Protein AF-A0AAJ2E535-F1 (afdb_monomer_lite)

pLDDT: mean 84.43, std 12.75, range [37.69, 96.5]

Foldseek 3Di:
DKDWDWDDDQQWIWIWIQDPVRDIDIAIAGAPDNQWDWDKDDFQLEQWIKIWTWGPDLKIWTWIFIWHQDPVVNATFTFKIKIWIAARPVVPRPGIQIAIWGFDDGDHRRRPDDTDTDDPVVLLVVLVVLLVVCVVCVVPPVSLVSVLSNQTPCVLNSCVVVDDPVRVVSSVSNVVSNVVVVVVVVVPPD

Structure (mmCIF, N/CA/C/O backbone):
data_AF-A0AAJ2E535-F1
#
_entry.id   AF-A0AAJ2E535-F1
#
loop_
_atom_site.group_PDB
_atom_site.id
_atom_site.type_symbol
_atom_site.label_atom_id
_atom_site.label_alt_id
_atom_site.label_comp_id
_atom_site.label_asym_id
_atom_site.label_entity_id
_atom_site.label_seq_id
_atom_site.pdbx_PDB_ins_code
_atom_site.Cartn_x
_atom_site.Cartn_y
_atom_site.Cartn_z
_atom_site.occupancy
_atom_site.B_iso_or_equiv
_atom_site.auth_seq_id
_atom_site.auth_comp_id
_atom_site.auth_asym_id
_atom_site.auth_atom_id
_atom_site.pdbx_PDB_model_num
ATOM 1 N N . MET A 1 1 ? 9.151 -21.330 0.339 1.00 59.75 1 MET A N 1
ATOM 2 C CA . MET A 1 1 ? 9.213 -19.949 0.875 1.00 59.75 1 MET A CA 1
ATOM 3 C C . MET A 1 1 ? 9.466 -19.005 -0.285 1.00 59.75 1 MET A C 1
ATOM 5 O O . MET A 1 1 ? 10.276 -19.356 -1.133 1.00 59.75 1 MET A O 1
ATOM 9 N N . SER A 1 2 ? 8.778 -17.862 -0.340 1.00 76.69 2 SER A N 1
ATOM 10 C CA . SER A 1 2 ? 9.028 -16.842 -1.362 1.00 76.69 2 SER A CA 1
ATOM 11 C C . SER A 1 2 ? 10.160 -15.902 -0.943 1.00 76.69 2 SER A C 1
ATOM 13 O O . SER A 1 2 ? 10.227 -15.460 0.211 1.00 76.69 2 SER A O 1
ATOM 15 N N . THR A 1 3 ? 11.043 -15.584 -1.886 1.00 84.44 3 THR A N 1
ATOM 16 C CA . THR A 1 3 ? 12.254 -14.787 -1.636 1.00 84.44 3 THR A CA 1
ATOM 17 C C . THR A 1 3 ? 12.211 -13.518 -2.470 1.00 84.44 3 THR A C 1
ATOM 19 O O . THR A 1 3 ? 11.952 -13.575 -3.668 1.00 84.44 3 THR A O 1
ATOM 22 N N . LEU A 1 4 ? 12.466 -12.380 -1.825 1.00 88.25 4 LEU A N 1
ATOM 23 C CA . LEU A 1 4 ? 12.572 -11.071 -2.459 1.00 88.25 4 LEU A CA 1
ATOM 24 C C . LEU A 1 4 ? 14.019 -10.599 -2.323 1.00 88.25 4 LEU A C 1
ATOM 26 O O . LEU A 1 4 ? 14.539 -10.551 -1.210 1.00 88.25 4 LEU A O 1
ATOM 30 N N . THR A 1 5 ? 14.651 -10.266 -3.440 1.00 91.25 5 THR A N 1
ATOM 31 C CA . THR A 1 5 ? 15.999 -9.692 -3.491 1.00 91.25 5 THR A CA 1
ATOM 32 C C . THR A 1 5 ? 15.970 -8.424 -4.324 1.00 91.25 5 THR A C 1
ATOM 34 O O . THR A 1 5 ? 15.242 -8.361 -5.317 1.00 91.25 5 THR A O 1
ATOM 37 N N . SER A 1 6 ? 16.778 -7.437 -3.955 1.00 90.25 6 SER A N 1
ATOM 38 C CA . SER A 1 6 ? 16.861 -6.182 -4.689 1.00 90.25 6 SER A CA 1
ATOM 39 C C . SER A 1 6 ? 18.270 -5.631 -4.743 1.00 90.25 6 SER A C 1
ATOM 41 O O . SER A 1 6 ? 19.035 -5.782 -3.792 1.00 90.25 6 SER A O 1
ATOM 43 N N . GLU A 1 7 ? 18.563 -4.938 -5.831 1.00 90.31 7 GLU A N 1
ATOM 44 C CA . GLU A 1 7 ? 19.838 -4.287 -6.086 1.00 90.31 7 GLU A CA 1
ATOM 45 C C . GLU A 1 7 ? 19.577 -2.895 -6.665 1.00 90.31 7 GLU A C 1
ATOM 47 O O . GLU A 1 7 ? 18.752 -2.736 -7.566 1.00 90.31 7 GLU A O 1
ATOM 52 N N . ASN A 1 8 ? 20.268 -1.889 -6.133 1.00 83.69 8 ASN A N 1
ATOM 53 C CA . ASN A 1 8 ? 20.261 -0.546 -6.701 1.00 83.69 8 ASN A CA 1
ATOM 54 C C . ASN A 1 8 ? 21.367 -0.451 -7.757 1.00 83.69 8 ASN A C 1
ATOM 56 O O . ASN A 1 8 ? 22.539 -0.628 -7.439 1.00 83.69 8 ASN A O 1
ATOM 60 N N . ASP A 1 9 ? 20.987 -0.145 -8.994 1.00 81.31 9 ASP A N 1
ATOM 61 C CA . ASP A 1 9 ? 21.876 0.046 -10.139 1.00 81.31 9 ASP A CA 1
ATOM 62 C C . ASP A 1 9 ? 21.718 1.477 -10.656 1.00 81.31 9 ASP A C 1
ATOM 64 O O . ASP A 1 9 ? 20.811 1.731 -11.442 1.00 81.31 9 ASP A O 1
ATOM 68 N N . HIS A 1 10 ? 22.566 2.390 -10.162 1.00 76.94 10 HIS A N 1
ATOM 69 C CA . HIS A 1 10 ? 22.638 3.837 -10.440 1.00 76.94 10 HIS A CA 1
ATOM 70 C C . HIS A 1 10 ? 21.298 4.591 -10.556 1.00 76.94 10 HIS A C 1
ATOM 72 O O . HIS A 1 10 ? 20.986 5.390 -9.671 1.00 76.94 10 HIS A O 1
ATOM 78 N N . ASP A 1 11 ? 20.511 4.338 -11.598 1.00 82.81 11 ASP A N 1
ATOM 79 C CA . ASP A 1 11 ? 19.233 4.987 -11.914 1.00 82.81 11 ASP A CA 1
ATOM 80 C C . ASP A 1 11 ? 18.009 4.075 -11.739 1.00 82.81 11 ASP A C 1
ATOM 82 O O . ASP A 1 11 ? 16.872 4.510 -11.941 1.00 82.81 11 ASP A O 1
ATOM 86 N N . LYS A 1 12 ? 18.218 2.809 -11.365 1.00 88.81 12 LYS A N 1
ATOM 87 C CA . LYS A 1 12 ? 17.168 1.793 -11.283 1.00 88.81 12 LYS A CA 1
ATOM 88 C C . LYS A 1 12 ? 17.269 0.959 -10.016 1.00 88.81 12 LYS A C 1
ATOM 90 O O . LYS A 1 12 ? 18.351 0.660 -9.520 1.00 88.81 12 LYS A O 1
ATOM 95 N N . LEU A 1 13 ? 16.118 0.501 -9.552 1.00 90.94 13 LEU A N 1
ATOM 96 C CA . LEU A 1 13 ? 15.983 -0.568 -8.580 1.00 90.94 13 LEU A CA 1
ATOM 97 C C . LEU A 1 13 ? 15.612 -1.855 -9.324 1.00 90.94 13 LEU A C 1
ATOM 99 O O . LEU A 1 13 ? 14.524 -1.974 -9.897 1.00 90.94 13 LEU A O 1
ATOM 103 N N . LYS A 1 14 ? 16.517 -2.832 -9.309 1.00 93.38 14 LYS A N 1
ATOM 104 C CA . LYS A 1 14 ? 16.263 -4.182 -9.816 1.00 93.38 14 LYS A CA 1
ATOM 105 C C . LYS A 1 14 ? 15.657 -5.013 -8.701 1.00 93.38 14 LYS A C 1
ATOM 107 O O . LYS A 1 14 ? 16.207 -5.076 -7.603 1.00 93.38 14 LYS A O 1
ATOM 112 N N . ILE A 1 15 ? 14.537 -5.668 -8.979 1.00 94.06 15 ILE A N 1
ATOM 113 C CA . ILE A 1 15 ? 13.828 -6.507 -8.013 1.00 94.06 15 ILE A CA 1
ATOM 114 C C . ILE A 1 15 ? 13.668 -7.896 -8.612 1.00 94.06 15 ILE A C 1
ATOM 116 O O . ILE A 1 15 ? 13.201 -8.048 -9.737 1.00 94.06 15 ILE A O 1
ATOM 120 N N . SER A 1 16 ? 14.020 -8.914 -7.838 1.00 93.12 16 SER A N 1
ATOM 121 C CA . SER A 1 16 ? 13.764 -10.311 -8.162 1.00 93.12 16 SER A CA 1
ATOM 122 C C . SER A 1 16 ? 12.888 -10.923 -7.079 1.00 93.12 16 SER A C 1
ATOM 124 O O . SER A 1 16 ? 13.212 -10.878 -5.889 1.00 93.12 16 SER A O 1
ATOM 126 N N . TYR A 1 17 ? 11.768 -11.500 -7.498 1.00 90.38 17 TYR A N 1
ATOM 127 C CA . TYR A 1 17 ? 10.825 -12.193 -6.638 1.00 90.38 17 TYR A CA 1
ATOM 128 C C . TYR A 1 17 ? 10.699 -13.647 -7.078 1.00 90.38 17 TYR A C 1
ATOM 130 O O . TYR A 1 17 ? 10.263 -13.935 -8.189 1.00 90.38 17 TYR A O 1
ATOM 138 N N . ARG A 1 18 ? 11.054 -14.571 -6.187 1.00 88.88 18 ARG A N 1
ATOM 139 C CA . ARG A 1 18 ? 10.815 -16.001 -6.373 1.00 88.88 18 ARG A CA 1
ATOM 140 C C . ARG A 1 18 ? 9.529 -16.386 -5.654 1.00 88.88 18 ARG A C 1
ATOM 142 O O . ARG A 1 18 ? 9.485 -16.350 -4.421 1.00 88.88 18 ARG A O 1
ATOM 149 N N . ALA A 1 19 ? 8.508 -16.750 -6.419 1.00 82.38 19 ALA A N 1
ATOM 150 C CA . ALA A 1 19 ? 7.239 -17.259 -5.924 1.00 82.38 19 ALA A CA 1
ATOM 151 C C . ALA A 1 19 ? 7.393 -18.675 -5.336 1.00 82.38 19 ALA A C 1
ATOM 153 O O . ALA A 1 19 ? 8.417 -19.345 -5.497 1.00 82.38 19 ALA A O 1
ATOM 154 N N . THR A 1 20 ? 6.378 -19.127 -4.597 1.00 81.19 20 THR A N 1
ATOM 155 C CA . THR A 1 20 ? 6.416 -20.412 -3.874 1.00 81.19 20 THR A CA 1
ATOM 156 C C . THR A 1 20 ? 6.435 -21.624 -4.809 1.00 81.19 20 THR A C 1
ATOM 158 O O . THR A 1 20 ? 6.995 -22.654 -4.445 1.00 81.19 20 THR A O 1
ATOM 161 N N . ASP A 1 21 ? 5.868 -21.489 -6.005 1.00 83.00 21 ASP A N 1
ATOM 162 C CA . ASP A 1 21 ? 5.893 -22.485 -7.084 1.00 83.00 21 ASP A CA 1
ATOM 163 C C . ASP A 1 21 ? 7.237 -22.532 -7.839 1.00 83.00 21 ASP A C 1
ATOM 165 O O . ASP A 1 21 ? 7.429 -23.360 -8.725 1.00 83.00 21 ASP A O 1
ATOM 169 N N . GLY A 1 22 ? 8.186 -21.665 -7.470 1.00 82.69 22 GLY A N 1
ATOM 170 C CA . GLY A 1 22 ? 9.503 -21.571 -8.084 1.00 82.69 22 GLY A CA 1
ATOM 171 C C . GLY A 1 22 ? 9.591 -20.575 -9.239 1.00 82.69 22 GLY A C 1
ATOM 172 O O . GLY A 1 22 ? 10.713 -20.329 -9.696 1.00 82.69 22 GLY A O 1
ATOM 173 N N . ALA A 1 23 ? 8.478 -19.966 -9.669 1.00 86.12 23 ALA A N 1
ATOM 174 C CA . ALA A 1 23 ? 8.488 -18.926 -10.692 1.00 86.12 23 ALA A CA 1
ATOM 175 C C . ALA A 1 23 ? 9.317 -17.720 -10.227 1.00 86.12 23 ALA A C 1
ATOM 177 O O . ALA A 1 23 ? 9.277 -17.324 -9.060 1.00 86.12 23 ALA A O 1
ATOM 178 N N . VAL A 1 24 ? 10.105 -17.148 -11.138 1.00 90.62 24 VAL A N 1
ATOM 179 C CA . VAL A 1 24 ? 10.952 -15.983 -10.859 1.00 90.62 24 VAL A CA 1
ATOM 180 C C . VAL A 1 24 ? 10.442 -14.805 -11.671 1.00 90.62 24 VAL A C 1
ATOM 182 O O . VAL A 1 24 ? 10.385 -14.867 -12.896 1.00 90.62 24 VAL A O 1
ATOM 185 N N . HIS A 1 25 ? 10.106 -13.726 -10.976 1.00 91.88 25 HIS A N 1
ATOM 186 C CA . HIS A 1 25 ? 9.682 -12.464 -11.557 1.00 91.88 25 HIS A CA 1
ATOM 187 C C . HIS A 1 25 ? 10.792 -11.436 -11.390 1.00 91.88 25 HIS A C 1
ATOM 189 O O . HIS A 1 25 ? 11.335 -11.278 -10.296 1.00 91.88 25 HIS A O 1
ATOM 195 N N . LEU A 1 26 ? 11.117 -10.747 -12.479 1.00 94.25 26 LEU A N 1
ATOM 196 C CA . LEU A 1 26 ? 12.153 -9.726 -12.523 1.00 94.25 26 LEU A CA 1
ATOM 197 C C . LEU A 1 26 ? 11.513 -8.388 -12.877 1.00 94.25 26 LEU A C 1
ATOM 199 O O . LEU A 1 26 ? 10.746 -8.304 -13.836 1.00 94.25 26 LEU A O 1
ATOM 203 N N . TYR A 1 27 ? 11.856 -7.353 -12.121 1.00 94.88 27 TYR A N 1
ATOM 204 C CA . TYR A 1 27 ? 11.351 -6.002 -12.311 1.00 94.88 27 TYR A CA 1
ATOM 205 C C . TYR A 1 27 ? 12.503 -5.007 -12.341 1.00 94.88 27 TYR A C 1
ATOM 207 O O . TYR A 1 27 ? 13.469 -5.143 -11.590 1.00 94.88 27 TYR A O 1
ATOM 215 N N . ASN A 1 28 ? 12.366 -3.989 -13.186 1.00 93.56 28 ASN A N 1
ATOM 216 C CA . ASN A 1 28 ? 13.278 -2.855 -13.250 1.00 93.56 28 ASN A CA 1
ATOM 217 C C . ASN A 1 28 ? 12.462 -1.597 -12.999 1.00 93.56 28 ASN A C 1
ATOM 219 O O . ASN A 1 28 ? 11.611 -1.253 -13.812 1.00 93.56 28 ASN A O 1
ATOM 223 N N . VAL A 1 29 ? 12.708 -0.942 -11.875 1.00 92.31 29 VAL A N 1
ATOM 224 C CA . VAL A 1 29 ? 11.966 0.243 -11.457 1.00 92.31 29 VAL A CA 1
ATOM 225 C C . VAL A 1 29 ? 12.887 1.436 -11.599 1.00 92.31 29 VAL A C 1
ATOM 227 O O . VAL A 1 29 ? 13.928 1.479 -10.948 1.00 92.31 29 VAL A O 1
ATOM 230 N N . ASP A 1 30 ? 12.533 2.378 -12.463 1.00 89.44 30 ASP A N 1
ATOM 231 C CA . ASP A 1 30 ? 13.270 3.636 -12.551 1.00 89.44 30 ASP A CA 1
ATOM 232 C C . ASP A 1 30 ? 13.096 4.424 -11.245 1.00 89.44 30 ASP A C 1
ATOM 234 O O . ASP A 1 30 ? 12.073 4.305 -10.561 1.00 89.44 30 ASP A O 1
ATOM 238 N N . LYS A 1 31 ? 14.106 5.211 -10.866 1.00 84.62 31 LYS A N 1
ATOM 239 C CA . LYS A 1 31 ? 13.976 6.113 -9.718 1.00 84.62 31 LYS A CA 1
ATOM 240 C C . LYS A 1 31 ? 12.787 7.059 -9.904 1.00 84.62 31 LYS A C 1
ATOM 242 O O . LYS A 1 31 ? 12.553 7.552 -11.005 1.00 84.62 31 LYS A O 1
ATOM 247 N N . PHE A 1 32 ? 12.089 7.358 -8.809 1.00 79.00 32 PHE A N 1
ATOM 248 C CA . PHE A 1 32 ? 10.986 8.324 -8.833 1.00 79.00 32 PHE A CA 1
ATOM 249 C C . PHE A 1 32 ? 11.459 9.734 -9.212 1.00 79.00 32 PHE A C 1
ATOM 251 O O . PHE A 1 32 ? 10.763 10.445 -9.932 1.00 79.00 32 PHE A O 1
ATOM 258 N N . ASP A 1 33 ? 12.674 10.102 -8.800 1.00 74.06 33 ASP A N 1
ATOM 259 C CA . ASP A 1 33 ? 13.368 11.318 -9.219 1.00 74.06 33 ASP A CA 1
ATOM 260 C C . ASP A 1 33 ? 14.902 11.136 -9.149 1.00 74.06 33 ASP A C 1
ATOM 262 O O . ASP A 1 33 ? 15.420 10.104 -8.715 1.00 74.06 33 ASP A O 1
ATOM 266 N N . SER A 1 34 ? 15.666 12.154 -9.555 1.00 72.69 34 SER A N 1
ATOM 267 C CA . SER A 1 34 ? 17.134 12.086 -9.575 1.00 72.69 34 SER A CA 1
ATOM 268 C C . SER A 1 34 ? 17.792 11.965 -8.192 1.00 72.69 34 SER A C 1
ATOM 270 O O . SER A 1 34 ? 18.946 11.539 -8.114 1.00 72.69 34 SER A O 1
ATOM 272 N N . CYS A 1 35 ? 17.111 12.358 -7.109 1.00 72.62 35 CYS A N 1
ATOM 273 C CA . CYS A 1 35 ? 17.666 12.359 -5.749 1.00 72.62 35 CYS A CA 1
ATOM 274 C C . CYS A 1 35 ? 17.184 11.188 -4.882 1.00 72.62 35 CYS A C 1
ATOM 276 O O . CYS A 1 35 ? 17.709 10.984 -3.784 1.00 72.62 35 CYS A O 1
ATOM 278 N N . SER A 1 36 ? 16.220 10.414 -5.371 1.00 73.94 36 SER A N 1
ATOM 279 C CA . SER A 1 36 ? 15.576 9.347 -4.628 1.00 73.94 36 SER A CA 1
ATOM 280 C C . SER A 1 36 ? 16.535 8.192 -4.381 1.00 73.94 36 SER A C 1
ATOM 282 O O . SER A 1 36 ? 17.059 7.560 -5.304 1.00 73.94 36 SER A O 1
ATOM 284 N N . SER A 1 37 ? 16.735 7.885 -3.103 1.00 79.25 37 SER A N 1
ATOM 285 C CA . SER A 1 37 ? 17.262 6.594 -2.672 1.00 79.25 37 SER A CA 1
ATOM 286 C C . SER A 1 37 ? 16.111 5.599 -2.638 1.00 79.25 37 SER A C 1
ATOM 288 O O . SER A 1 37 ? 15.161 5.795 -1.882 1.00 79.25 37 SER A O 1
ATOM 290 N N . MET A 1 38 ? 16.196 4.560 -3.470 1.00 86.25 38 MET A N 1
ATOM 291 C CA . MET A 1 38 ? 15.137 3.567 -3.632 1.00 86.25 38 MET A CA 1
ATOM 292 C C . MET A 1 38 ? 15.384 2.351 -2.739 1.00 86.25 38 MET A C 1
ATOM 294 O O . MET A 1 38 ? 16.510 1.855 -2.626 1.00 86.25 38 MET A O 1
ATOM 298 N N . ALA A 1 39 ? 14.320 1.829 -2.146 1.00 88.19 39 ALA A N 1
ATOM 299 C CA . ALA A 1 39 ? 14.332 0.596 -1.380 1.00 88.19 39 ALA A CA 1
ATOM 300 C C . ALA A 1 39 ? 13.054 -0.199 -1.642 1.00 88.19 39 ALA A C 1
ATOM 302 O O . ALA A 1 39 ? 11.992 0.365 -1.890 1.00 88.19 39 ALA A O 1
ATOM 303 N N . VAL A 1 40 ? 13.146 -1.524 -1.540 1.00 92.44 40 VAL A N 1
ATOM 304 C CA . VAL A 1 40 ? 11.970 -2.392 -1.496 1.00 92.44 40 VAL A CA 1
ATOM 305 C C . VAL A 1 40 ? 11.966 -3.183 -0.200 1.00 92.44 40 VAL A C 1
ATOM 307 O O . VAL A 1 40 ? 12.994 -3.699 0.239 1.00 92.44 40 VAL A O 1
ATOM 310 N N . TYR A 1 41 ? 10.797 -3.295 0.416 1.00 91.31 41 TYR A N 1
ATOM 311 C CA . TYR A 1 41 ? 10.605 -4.079 1.627 1.00 91.31 41 TYR A CA 1
ATOM 312 C C . TYR A 1 41 ? 9.222 -4.727 1.648 1.00 91.31 41 TYR A C 1
ATOM 314 O O . TYR A 1 41 ? 8.287 -4.301 0.971 1.00 91.31 41 TYR A O 1
ATOM 322 N N . LYS A 1 42 ? 9.086 -5.799 2.430 1.00 91.00 42 LYS A N 1
ATOM 323 C CA . LYS A 1 42 ? 7.777 -6.396 2.710 1.00 91.00 42 LYS A CA 1
ATOM 324 C C . LYS A 1 42 ? 7.044 -5.501 3.702 1.00 91.00 42 LYS A C 1
ATOM 326 O O . LYS A 1 42 ? 7.616 -5.164 4.736 1.00 91.00 42 LYS A O 1
ATOM 331 N N . VAL A 1 43 ? 5.793 -5.153 3.415 1.00 88.12 43 VAL A N 1
ATOM 332 C CA . VAL A 1 43 ? 4.957 -4.433 4.380 1.00 88.12 43 VAL A CA 1
ATOM 333 C C . VAL A 1 43 ? 4.626 -5.407 5.512 1.00 88.12 43 VAL A C 1
ATOM 335 O O . VAL A 1 43 ? 4.054 -6.466 5.239 1.00 88.12 43 VAL A O 1
ATOM 338 N N . PRO A 1 44 ? 5.003 -5.115 6.769 1.00 80.31 44 PRO A N 1
ATOM 339 C CA . PRO A 1 44 ? 4.739 -6.021 7.877 1.00 80.31 44 PRO A CA 1
ATOM 340 C C . PRO A 1 44 ? 3.258 -6.372 7.955 1.00 80.31 44 PRO A C 1
ATOM 342 O O . PRO A 1 44 ? 2.405 -5.495 7.851 1.00 80.31 44 PRO A O 1
ATOM 345 N N . SER A 1 45 ? 2.971 -7.664 8.120 1.00 73.88 45 SER A N 1
ATOM 346 C CA . SER A 1 45 ? 1.615 -8.203 8.274 1.00 73.88 45 SER A CA 1
ATOM 347 C C . SER A 1 45 ? 0.629 -7.927 7.133 1.00 73.88 45 SER A C 1
ATOM 349 O O . SER A 1 45 ? -0.517 -8.347 7.231 1.00 73.88 45 SER A O 1
ATOM 351 N N . ALA A 1 46 ? 1.057 -7.309 6.035 1.00 76.25 46 ALA A N 1
ATOM 352 C CA . ALA A 1 46 ? 0.289 -7.234 4.804 1.00 76.25 46 ALA A CA 1
ATOM 353 C C . ALA A 1 46 ? 0.921 -8.172 3.770 1.00 76.25 46 ALA A C 1
ATOM 355 O O . ALA A 1 46 ? 2.142 -8.323 3.703 1.00 76.25 46 ALA A O 1
ATOM 356 N N . TYR A 1 47 ? 0.105 -8.797 2.923 1.00 83.12 47 TYR A N 1
ATOM 357 C CA . TYR A 1 47 ? 0.595 -9.558 1.766 1.00 83.12 47 TYR A CA 1
ATOM 358 C C . TYR A 1 47 ? 1.015 -8.607 0.632 1.00 83.12 47 TYR A C 1
ATOM 360 O O . TYR A 1 47 ? 0.594 -8.740 -0.517 1.00 83.12 47 TYR A O 1
ATOM 368 N N . SER A 1 48 ? 1.835 -7.616 0.979 1.00 91.94 48 SER A N 1
ATOM 369 C CA . SER A 1 48 ? 2.211 -6.492 0.133 1.00 91.94 48 SER A CA 1
ATOM 370 C C . SER A 1 48 ? 3.717 -6.251 0.185 1.00 91.94 48 SER A C 1
ATOM 372 O O . SER A 1 48 ? 4.381 -6.514 1.193 1.00 91.94 48 SER A O 1
ATOM 374 N N . ILE A 1 49 ? 4.252 -5.693 -0.893 1.00 93.88 49 ILE A N 1
ATOM 375 C CA . ILE A 1 49 ? 5.588 -5.097 -0.915 1.00 93.88 49 ILE A CA 1
ATOM 376 C C . ILE A 1 49 ? 5.453 -3.590 -1.108 1.00 93.88 49 ILE A C 1
ATOM 378 O O . ILE A 1 49 ? 4.537 -3.124 -1.782 1.00 93.88 49 ILE A O 1
ATOM 382 N N . ALA A 1 50 ? 6.360 -2.837 -0.509 1.00 94.31 50 ALA A N 1
ATOM 383 C CA . ALA A 1 50 ? 6.479 -1.404 -0.692 1.00 94.31 50 ALA A CA 1
ATOM 384 C C . ALA A 1 50 ? 7.779 -1.113 -1.431 1.00 94.31 50 ALA A C 1
ATOM 386 O O . ALA A 1 50 ? 8.821 -1.673 -1.088 1.00 94.31 50 ALA A O 1
ATOM 387 N N . ILE A 1 51 ? 7.700 -0.248 -2.435 1.00 93.31 51 ILE A N 1
ATOM 388 C CA . ILE A 1 51 ? 8.851 0.359 -3.091 1.00 93.31 51 ILE A CA 1
ATOM 389 C C . ILE A 1 51 ? 8.844 1.818 -2.684 1.00 93.31 51 ILE A C 1
ATOM 391 O O . ILE A 1 51 ? 7.966 2.570 -3.101 1.00 93.31 51 ILE A O 1
ATOM 395 N N . ASP A 1 52 ? 9.790 2.180 -1.838 1.00 89.44 52 ASP A N 1
ATOM 396 C CA . ASP A 1 52 ? 9.945 3.526 -1.318 1.00 89.44 52 ASP A CA 1
ATOM 397 C C . ASP A 1 52 ? 11.090 4.224 -2.039 1.00 89.44 52 ASP A C 1
ATOM 399 O O . ASP A 1 52 ? 12.133 3.620 -2.300 1.00 89.44 52 ASP A O 1
ATOM 403 N N . GLY A 1 53 ? 10.885 5.491 -2.357 1.00 84.62 53 GLY A N 1
ATOM 404 C CA . GLY A 1 53 ? 11.911 6.392 -2.830 1.00 84.62 53 GLY A CA 1
ATOM 405 C C . GLY A 1 53 ? 11.826 7.666 -2.019 1.00 84.62 53 GLY A C 1
ATOM 406 O O . GLY A 1 53 ? 10.758 8.256 -1.852 1.00 84.62 53 GLY A O 1
ATOM 407 N N . SER A 1 54 ? 12.968 8.076 -1.478 1.00 74.62 54 SER A N 1
ATOM 408 C CA . SER A 1 54 ? 13.030 9.332 -0.749 1.00 74.62 54 SER A CA 1
ATOM 409 C C . SER A 1 54 ? 14.289 10.118 -1.054 1.00 74.62 54 SER A C 1
ATOM 411 O O . SER A 1 54 ? 15.381 9.555 -1.171 1.00 74.62 54 SER A O 1
ATOM 413 N N . CYS A 1 55 ? 14.125 11.435 -1.151 1.00 71.81 55 CYS A N 1
ATOM 414 C CA . CYS A 1 55 ? 15.234 12.366 -1.284 1.00 71.81 55 CYS A CA 1
ATOM 415 C C . CYS A 1 55 ? 15.747 12.844 0.070 1.00 71.81 55 CYS A C 1
ATOM 417 O O . CYS A 1 55 ? 14.991 13.083 1.016 1.00 71.81 55 CYS A O 1
ATOM 419 N N . SER A 1 56 ? 17.060 13.048 0.127 1.00 59.16 56 SER A N 1
ATOM 420 C CA . SER A 1 56 ? 17.744 13.715 1.230 1.00 59.16 56 SER A CA 1
ATOM 421 C C . SER A 1 56 ? 17.543 15.231 1.119 1.00 59.16 56 SER A C 1
ATOM 423 O O . SER A 1 56 ? 18.414 15.935 0.615 1.00 59.16 56 SER A O 1
ATOM 425 N N . SER A 1 57 ? 16.399 15.757 1.556 1.00 55.34 57 SER A N 1
ATOM 426 C CA . SER A 1 57 ? 16.193 17.206 1.695 1.00 55.34 57 SER A CA 1
ATOM 427 C C . SER A 1 57 ? 15.605 17.577 3.055 1.00 55.34 57 SER A C 1
ATOM 429 O O . SER A 1 57 ? 15.078 16.744 3.793 1.00 55.34 57 SER A O 1
ATOM 431 N N . GLN A 1 58 ? 15.761 18.854 3.400 1.00 52.94 58 GLN A N 1
ATOM 432 C CA . GLN A 1 58 ? 15.233 19.527 4.586 1.00 52.94 58 GLN A CA 1
ATOM 433 C C . GLN A 1 58 ? 13.693 19.628 4.517 1.00 52.94 58 GLN A C 1
ATOM 435 O O . GLN A 1 58 ? 13.144 20.703 4.317 1.00 52.94 58 GLN A O 1
ATOM 440 N N . GLY A 1 59 ? 13.018 18.480 4.628 1.00 59.94 59 GLY A N 1
ATOM 441 C CA . GLY A 1 59 ? 11.641 18.279 4.166 1.00 59.94 59 GLY A CA 1
ATOM 442 C C . GLY A 1 59 ? 11.674 17.751 2.734 1.00 59.94 59 GLY A C 1
ATOM 443 O O . GLY A 1 59 ? 12.036 18.473 1.806 1.00 59.94 59 GLY A O 1
ATOM 444 N N . GLY A 1 60 ? 11.443 16.451 2.561 1.00 61.75 60 GLY A N 1
ATOM 445 C CA . GLY A 1 60 ? 11.630 15.754 1.285 1.00 61.75 60 GLY A CA 1
ATOM 446 C C . GLY A 1 60 ? 10.389 15.021 0.840 1.00 61.75 60 GLY A C 1
ATOM 447 O O . GLY A 1 60 ? 9.582 14.630 1.677 1.00 61.75 60 GLY A O 1
ATOM 448 N N . GLN A 1 61 ? 10.246 14.837 -0.471 1.00 71.75 61 GLN A N 1
ATOM 449 C CA . GLN A 1 61 ? 9.109 14.111 -1.013 1.00 71.75 61 GLN A CA 1
ATOM 450 C C . GLN A 1 61 ? 9.174 12.647 -0.570 1.00 71.75 61 GLN A C 1
ATOM 452 O O . GLN A 1 61 ? 10.221 11.997 -0.645 1.00 71.75 61 GLN A O 1
ATOM 457 N N . ILE A 1 62 ? 8.056 12.166 -0.038 1.00 69.12 62 ILE A N 1
ATOM 458 C CA . ILE A 1 62 ? 7.819 10.750 0.214 1.00 69.12 62 ILE A CA 1
ATOM 459 C C . ILE A 1 62 ? 7.105 10.236 -1.020 1.00 69.12 62 ILE A C 1
ATOM 461 O O . ILE A 1 62 ? 6.077 10.796 -1.401 1.00 69.12 62 ILE A O 1
ATOM 465 N N . PHE A 1 63 ? 7.645 9.192 -1.634 1.00 83.75 63 PHE A N 1
ATOM 466 C CA . PHE A 1 63 ? 6.949 8.473 -2.681 1.00 83.75 63 PHE A CA 1
ATOM 467 C C . PHE A 1 63 ? 7.090 6.981 -2.411 1.00 83.75 63 PHE A C 1
ATOM 469 O O . PHE A 1 63 ? 8.168 6.404 -2.548 1.00 83.75 63 PHE A O 1
ATOM 476 N N . THR A 1 64 ? 6.000 6.344 -1.997 1.00 91.56 64 THR A N 1
ATOM 477 C CA . THR A 1 64 ? 5.982 4.910 -1.720 1.00 91.56 64 THR A CA 1
ATOM 478 C C . THR A 1 64 ? 4.870 4.229 -2.502 1.00 91.56 64 THR A C 1
ATOM 480 O O . THR A 1 64 ? 3.683 4.469 -2.280 1.00 91.56 64 THR A O 1
ATOM 483 N N . ASN A 1 65 ? 5.255 3.300 -3.370 1.00 94.50 65 ASN A N 1
ATOM 484 C CA . ASN A 1 65 ? 4.334 2.474 -4.136 1.00 94.50 65 ASN A CA 1
ATOM 485 C C . ASN A 1 65 ? 4.106 1.140 -3.431 1.00 94.50 65 ASN A C 1
ATOM 487 O O . ASN A 1 65 ? 5.040 0.365 -3.213 1.00 94.50 65 ASN A O 1
ATOM 491 N N . ILE A 1 66 ? 2.851 0.859 -3.089 1.00 95.94 66 ILE A N 1
ATOM 492 C CA . ILE A 1 66 ? 2.429 -0.365 -2.411 1.00 95.94 66 ILE A CA 1
ATOM 493 C C . ILE A 1 66 ? 1.834 -1.327 -3.429 1.00 95.94 66 ILE A C 1
ATOM 495 O O . ILE A 1 66 ? 0.788 -1.056 -4.027 1.00 95.94 66 ILE A O 1
ATOM 499 N N . TYR A 1 67 ? 2.462 -2.488 -3.561 1.00 96.19 67 TYR A N 1
ATOM 500 C CA . TYR A 1 67 ? 2.033 -3.553 -4.451 1.00 96.19 67 TYR A CA 1
ATOM 501 C C . TYR A 1 67 ? 1.460 -4.724 -3.665 1.00 96.19 67 TYR A C 1
ATOM 503 O O . TYR A 1 67 ? 2.002 -5.123 -2.635 1.00 96.19 67 TYR A O 1
ATOM 511 N N . GLU A 1 68 ? 0.403 -5.327 -4.192 1.00 94.81 68 GLU A N 1
ATOM 512 C CA . GLU A 1 68 ? -0.156 -6.590 -3.705 1.00 94.81 68 GLU A CA 1
ATOM 513 C C . GLU A 1 68 ? -0.081 -7.650 -4.791 1.00 94.81 68 GLU A C 1
ATOM 515 O O . GLU A 1 68 ? -0.206 -7.342 -5.976 1.00 94.81 68 GLU A O 1
ATOM 520 N N . TRP A 1 69 ? 0.117 -8.901 -4.387 1.00 91.94 69 TRP A N 1
ATOM 521 C CA . TRP A 1 69 ? 0.075 -10.014 -5.321 1.00 91.94 69 TRP A CA 1
ATOM 522 C C . TRP A 1 69 ? -1.370 -10.271 -5.750 1.00 91.94 69 TRP A C 1
ATOM 524 O O . TRP A 1 69 ? -2.228 -10.535 -4.907 1.00 91.94 69 TRP A O 1
ATOM 534 N N . ASP A 1 70 ? -1.638 -10.224 -7.051 1.00 91.50 70 ASP A N 1
ATOM 535 C CA . ASP A 1 70 ? -2.937 -10.577 -7.619 1.00 91.50 70 ASP A CA 1
ATOM 536 C C . ASP A 1 70 ? -2.818 -11.893 -8.387 1.00 91.50 70 ASP A C 1
ATOM 538 O O . ASP A 1 70 ? -2.149 -11.978 -9.420 1.00 91.50 70 ASP A O 1
ATOM 542 N N . SER A 1 71 ? -3.481 -12.936 -7.886 1.00 88.94 71 SER A N 1
ATOM 543 C CA . SER A 1 71 ? -3.477 -14.263 -8.505 1.00 88.94 71 SER A CA 1
ATOM 544 C C . SER A 1 71 ? -4.135 -14.286 -9.884 1.00 88.94 71 SER A C 1
ATOM 546 O O . SER A 1 71 ? -3.776 -15.130 -10.699 1.00 88.94 71 SER A O 1
ATOM 548 N N . SER A 1 72 ? -5.047 -13.353 -10.172 1.00 91.06 72 SER A N 1
ATOM 549 C CA . SER A 1 72 ? -5.716 -13.247 -11.476 1.00 91.06 72 SER A CA 1
ATOM 550 C C . SER A 1 72 ? -4.747 -12.798 -12.567 1.00 91.06 72 SER A C 1
ATOM 552 O O . SER A 1 72 ? -4.890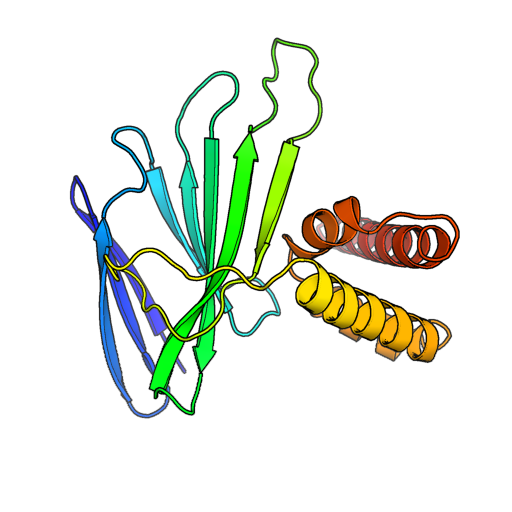 -13.186 -13.723 1.00 91.06 72 SER A O 1
ATOM 554 N N . PHE A 1 73 ? -3.753 -11.987 -12.193 1.00 88.81 73 PHE A N 1
ATOM 555 C CA . PHE A 1 73 ? -2.693 -11.515 -13.087 1.00 88.81 73 PHE A CA 1
ATOM 556 C C . PHE A 1 73 ? -1.396 -12.320 -12.948 1.00 88.81 73 PHE A C 1
ATOM 558 O O . PHE A 1 73 ? -0.518 -12.200 -13.800 1.00 88.81 73 PHE A O 1
ATOM 565 N N . GLY A 1 74 ? -1.251 -13.107 -11.876 1.00 89.00 74 GLY A N 1
ATOM 566 C CA . GLY A 1 74 ? -0.009 -13.806 -11.545 1.00 89.00 74 GLY A CA 1
ATOM 567 C C . GLY A 1 74 ? 1.161 -12.841 -11.337 1.00 89.00 74 GLY A C 1
ATOM 568 O O . GLY A 1 74 ? 2.276 -13.128 -11.775 1.00 89.00 74 GLY A O 1
ATOM 569 N N . ASN A 1 75 ? 0.901 -11.661 -10.762 1.00 92.12 75 ASN A N 1
ATOM 570 C CA . ASN A 1 75 ? 1.894 -10.594 -10.656 1.00 92.12 75 ASN A CA 1
ATOM 571 C C . ASN A 1 75 ? 1.645 -9.673 -9.448 1.00 92.12 75 ASN A C 1
ATOM 573 O O . ASN A 1 75 ? 0.555 -9.645 -8.876 1.00 92.12 75 ASN A O 1
ATOM 577 N N . TRP A 1 76 ? 2.659 -8.884 -9.089 1.00 94.31 76 TRP A N 1
ATOM 578 C CA . TRP A 1 76 ? 2.522 -7.746 -8.184 1.00 94.31 76 TRP A CA 1
ATOM 579 C C . TRP A 1 76 ? 1.810 -6.603 -8.906 1.00 94.31 76 TRP A C 1
ATOM 581 O O . TRP A 1 76 ? 2.236 -6.189 -9.980 1.00 94.31 76 TRP A O 1
ATOM 591 N N . CYS A 1 77 ? 0.748 -6.076 -8.307 1.00 96.00 77 CYS A N 1
ATOM 592 C CA . CYS A 1 77 ? -0.048 -4.985 -8.853 1.00 96.00 77 CYS A CA 1
ATOM 593 C C . CYS A 1 77 ? -0.014 -3.796 -7.898 1.00 96.00 77 CYS A C 1
ATOM 595 O O . CYS A 1 77 ? -0.275 -3.957 -6.705 1.00 96.00 77 CYS A O 1
ATOM 597 N N . LEU A 1 78 ? 0.274 -2.606 -8.421 1.00 96.50 78 LEU A N 1
ATOM 598 C CA . LEU A 1 78 ? 0.182 -1.358 -7.675 1.00 96.50 78 LEU A CA 1
ATOM 599 C C . LEU A 1 78 ? -1.245 -1.174 -7.161 1.00 96.50 78 LEU A C 1
ATOM 601 O O . LEU A 1 78 ? -2.204 -1.241 -7.932 1.00 96.50 78 LEU A O 1
ATOM 605 N N . ARG A 1 79 ? -1.381 -0.948 -5.857 1.00 96.00 79 ARG A N 1
ATOM 606 C CA . ARG A 1 79 ? -2.673 -0.732 -5.198 1.00 96.00 79 ARG A CA 1
ATOM 607 C C . ARG A 1 79 ? -2.771 0.611 -4.509 1.00 96.00 79 ARG A C 1
ATOM 609 O O . ARG A 1 79 ? -3.861 1.177 -4.470 1.00 96.00 79 ARG A O 1
ATOM 616 N N . ARG A 1 80 ? -1.664 1.091 -3.938 1.00 95.19 80 ARG A N 1
ATOM 617 C CA . ARG A 1 80 ? -1.599 2.416 -3.323 1.00 95.19 80 ARG A CA 1
ATOM 618 C C . ARG A 1 80 ? -0.343 3.146 -3.752 1.00 95.19 80 ARG A C 1
ATOM 620 O O . ARG A 1 80 ? 0.715 2.529 -3.847 1.00 95.19 80 ARG A O 1
ATOM 627 N N . GLU A 1 81 ? -0.482 4.447 -3.932 1.00 93.44 81 GLU A N 1
ATOM 628 C CA . GLU A 1 81 ? 0.633 5.386 -3.973 1.00 93.44 81 GLU A CA 1
ATOM 629 C C . GLU A 1 81 ? 0.520 6.285 -2.747 1.00 93.44 81 GLU A C 1
ATOM 631 O O . GLU A 1 81 ? -0.531 6.883 -2.503 1.00 93.44 81 GLU A O 1
ATOM 636 N N . VAL A 1 82 ? 1.585 6.325 -1.956 1.00 91.75 82 VAL A N 1
ATOM 637 C CA . VAL A 1 82 ? 1.734 7.236 -0.827 1.00 91.75 82 VAL A CA 1
ATOM 638 C C . VAL A 1 82 ? 2.635 8.363 -1.292 1.00 91.75 82 VAL A C 1
ATOM 640 O O . VAL A 1 82 ? 3.785 8.121 -1.652 1.00 91.75 82 VAL A O 1
ATOM 643 N N . THR A 1 83 ? 2.107 9.577 -1.307 1.00 88.94 83 THR A N 1
ATOM 644 C CA . THR A 1 83 ? 2.857 10.789 -1.632 1.00 88.94 83 THR A CA 1
ATOM 645 C C . THR A 1 83 ? 2.865 11.723 -0.438 1.00 88.94 83 THR A C 1
ATOM 647 O O . THR A 1 83 ? 2.008 11.622 0.435 1.00 88.94 83 THR A O 1
ATOM 650 N N . GLY A 1 84 ? 3.821 12.639 -0.353 1.00 84.56 84 GLY A N 1
ATOM 651 C CA . GLY A 1 84 ? 3.839 13.564 0.771 1.00 84.56 84 GLY A CA 1
ATOM 652 C C . GLY A 1 84 ? 5.161 14.260 0.984 1.00 84.56 84 GLY A C 1
ATOM 653 O O . GLY A 1 84 ? 6.042 14.222 0.129 1.00 84.56 84 GLY A O 1
ATOM 654 N N . GLU A 1 85 ? 5.296 14.866 2.156 1.00 78.31 85 GLU A N 1
ATOM 655 C CA . GLU A 1 85 ? 6.496 15.567 2.598 1.00 78.31 85 GLU A CA 1
ATOM 656 C C . GLU A 1 85 ? 6.936 15.050 3.974 1.00 78.31 85 GLU A C 1
ATOM 658 O O . GLU A 1 85 ? 6.140 14.968 4.915 1.00 78.31 85 GLU A O 1
ATOM 663 N N . LYS A 1 86 ? 8.222 14.701 4.100 1.00 72.75 86 LYS A N 1
ATOM 664 C CA . LYS A 1 86 ? 8.867 14.389 5.381 1.00 72.75 86 LYS A CA 1
ATOM 665 C C . LYS A 1 86 ? 8.884 15.638 6.265 1.00 72.75 86 LYS A C 1
ATOM 667 O O . LYS A 1 86 ? 9.099 16.729 5.736 1.00 72.75 86 LYS A O 1
ATOM 672 N N . PRO A 1 87 ? 8.762 15.492 7.597 1.00 66.00 87 PRO A N 1
ATOM 673 C CA . PRO A 1 87 ? 8.853 16.633 8.496 1.00 66.00 87 PRO A CA 1
ATOM 674 C C . PRO A 1 87 ? 10.218 17.303 8.354 1.00 66.00 87 PRO A C 1
ATOM 676 O O . PRO A 1 87 ? 11.261 16.637 8.397 1.00 66.00 87 PRO A O 1
ATOM 679 N N . TYR A 1 88 ? 10.226 18.627 8.220 1.00 67.75 88 TYR A N 1
ATOM 680 C CA . TYR A 1 88 ? 11.472 19.372 8.271 1.00 67.75 88 TYR A CA 1
ATOM 681 C C . TYR A 1 88 ? 11.828 19.717 9.721 1.00 67.75 88 TYR A C 1
ATOM 683 O O . TYR A 1 88 ? 11.316 20.683 10.286 1.00 67.75 88 TYR A O 1
ATOM 691 N N . LEU A 1 89 ? 12.762 18.955 10.303 1.00 64.88 89 LEU A N 1
ATOM 692 C CA . LEU A 1 89 ? 13.140 19.041 11.723 1.00 64.88 89 LEU A CA 1
ATOM 693 C C . LEU A 1 89 ? 13.530 20.454 12.207 1.00 64.88 89 LEU A C 1
ATOM 695 O O . LEU A 1 89 ? 13.318 20.764 13.375 1.00 64.88 89 LEU A O 1
ATOM 699 N N . ASN A 1 90 ? 14.052 21.330 11.337 1.00 66.88 90 ASN A N 1
ATOM 700 C CA . ASN A 1 90 ? 14.442 22.693 11.734 1.00 66.88 90 ASN A CA 1
ATOM 701 C C . ASN A 1 90 ? 13.315 23.732 11.590 1.00 66.88 90 ASN A C 1
ATOM 703 O O . ASN A 1 90 ? 13.490 24.871 12.012 1.00 66.88 90 ASN A O 1
ATOM 707 N N . SER A 1 91 ? 12.179 23.378 10.980 1.00 63.78 91 SER A N 1
ATOM 708 C CA . SER A 1 91 ? 11.023 24.282 10.833 1.00 63.78 91 SER A CA 1
ATOM 709 C C . SER A 1 91 ? 10.040 24.217 12.001 1.00 63.78 91 SER A C 1
ATOM 711 O O . SER A 1 91 ? 9.092 24.996 12.051 1.00 63.78 91 SER A O 1
ATOM 713 N N . GLY A 1 92 ? 10.246 23.284 12.935 1.00 61.00 92 GLY A N 1
ATOM 714 C CA . GLY A 1 92 ? 9.274 22.983 13.983 1.00 61.00 92 GLY A CA 1
ATOM 715 C C . GLY A 1 92 ? 8.096 22.124 13.508 1.00 61.00 92 GLY A C 1
ATOM 716 O O . GLY A 1 92 ? 7.214 21.835 14.313 1.00 61.00 92 GLY A O 1
ATOM 717 N N . GLU A 1 93 ? 8.070 21.678 12.245 1.00 62.28 93 GLU A N 1
ATOM 718 C CA . GLU A 1 93 ? 7.139 20.635 11.803 1.00 62.28 93 GLU A CA 1
ATOM 719 C C . GLU A 1 93 ? 7.525 19.283 12.420 1.00 62.28 93 GLU A C 1
ATOM 721 O O . GLU A 1 93 ? 8.633 18.780 12.231 1.00 62.28 93 GLU A O 1
ATOM 726 N N . VAL A 1 94 ? 6.595 18.700 13.182 1.00 60.31 94 VAL A N 1
ATOM 727 C CA . VAL A 1 94 ? 6.838 17.490 13.992 1.00 60.31 94 VAL A CA 1
ATOM 728 C C . VAL A 1 94 ? 6.347 16.209 13.295 1.00 60.31 94 VAL A C 1
ATOM 730 O O . VAL A 1 94 ? 6.702 15.113 13.718 1.00 60.31 94 VAL A O 1
ATOM 733 N N . ALA A 1 95 ? 5.558 16.323 12.220 1.00 66.56 95 ALA A N 1
ATOM 734 C CA . ALA A 1 95 ? 4.949 15.187 11.521 1.00 66.56 95 ALA A CA 1
ATOM 735 C C . ALA A 1 95 ? 5.019 15.340 9.993 1.00 66.56 95 ALA A C 1
ATOM 737 O O . ALA A 1 95 ? 4.966 16.463 9.486 1.00 66.56 95 ALA A O 1
ATOM 738 N N . SER A 1 96 ? 5.148 14.219 9.272 1.00 71.44 96 SER A N 1
ATOM 739 C CA . SER A 1 96 ? 5.008 14.188 7.813 1.00 71.44 96 SER A CA 1
ATOM 740 C C . SER A 1 96 ? 3.579 14.543 7.403 1.00 71.44 96 SER A C 1
ATOM 742 O O . SER A 1 96 ? 2.627 14.325 8.152 1.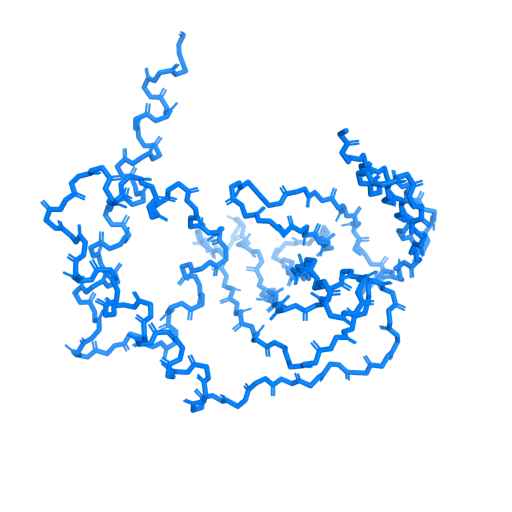00 71.44 96 SER A O 1
ATOM 744 N N . LYS A 1 97 ? 3.431 15.101 6.201 1.00 79.69 97 LYS A N 1
ATOM 745 C CA . LYS A 1 97 ? 2.132 15.253 5.533 1.00 79.69 97 LYS A CA 1
ATOM 746 C C . LYS A 1 97 ? 2.069 14.222 4.424 1.00 79.69 97 LYS A C 1
ATOM 748 O O . LYS A 1 97 ? 2.748 14.389 3.415 1.00 79.69 97 LYS A O 1
ATOM 753 N N . GLU A 1 98 ? 1.287 13.172 4.619 1.00 86.50 98 GLU A N 1
ATOM 754 C CA . GLU A 1 98 ? 1.165 12.058 3.682 1.00 86.50 98 GLU A CA 1
ATOM 755 C C . GLU A 1 98 ? -0.244 11.997 3.082 1.00 86.50 98 GLU A C 1
ATOM 757 O O . GLU A 1 98 ? -1.241 12.371 3.698 1.00 86.50 98 GLU A O 1
ATOM 762 N N . TYR A 1 99 ? -0.323 11.533 1.842 1.00 89.69 99 TYR A N 1
ATOM 763 C CA . TYR A 1 99 ? -1.545 11.359 1.076 1.00 89.69 99 TYR A CA 1
ATOM 764 C C . TYR A 1 99 ? -1.518 9.985 0.427 1.00 89.69 99 TYR A C 1
ATOM 766 O O . TYR A 1 99 ? -0.551 9.619 -0.238 1.00 89.69 99 TYR A O 1
ATOM 774 N N .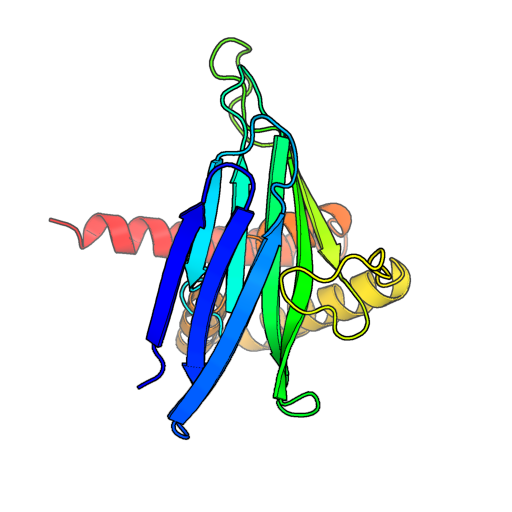 VAL A 1 100 ? -2.604 9.231 0.583 1.00 93.19 100 VAL A N 1
ATOM 775 C CA . VAL A 1 100 ? -2.715 7.881 0.023 1.00 93.19 100 VAL A CA 1
ATOM 776 C C . VAL A 1 100 ? -3.751 7.866 -1.090 1.00 93.19 100 VAL A C 1
ATOM 778 O O . VAL A 1 100 ? -4.935 8.130 -0.869 1.00 93.19 100 VAL A O 1
ATOM 781 N N . ALA A 1 101 ? -3.307 7.523 -2.295 1.00 93.81 101 ALA A N 1
ATOM 782 C CA . ALA A 1 101 ? -4.161 7.318 -3.453 1.00 93.81 101 ALA A CA 1
ATOM 783 C C . ALA A 1 101 ? -4.329 5.822 -3.736 1.00 93.81 101 ALA A C 1
ATOM 785 O O . ALA A 1 101 ? -3.361 5.065 -3.730 1.00 93.81 101 ALA A O 1
ATOM 786 N N . ARG A 1 102 ? -5.561 5.394 -4.029 1.00 95.06 102 ARG A N 1
ATOM 787 C CA . ARG A 1 102 ? -5.851 4.035 -4.509 1.00 95.06 102 ARG A CA 1
ATOM 788 C C . ARG A 1 102 ? -5.693 3.962 -6.020 1.00 95.06 102 ARG A C 1
ATOM 790 O O . ARG A 1 102 ? -6.131 4.870 -6.726 1.00 95.06 102 ARG A O 1
ATOM 797 N N . VAL A 1 103 ? -5.123 2.863 -6.500 1.00 95.19 103 VAL A N 1
ATOM 798 C CA . VAL A 1 103 ? -4.894 2.601 -7.926 1.00 95.19 103 VAL A CA 1
ATOM 799 C C . VAL A 1 103 ? -5.787 1.452 -8.399 1.00 95.19 103 VAL A C 1
ATOM 801 O O . VAL A 1 103 ? -5.905 0.419 -7.740 1.00 95.19 103 VAL A O 1
ATOM 804 N N . GLU A 1 104 ? -6.431 1.638 -9.550 1.00 93.56 104 GLU A N 1
ATOM 805 C CA . GLU A 1 104 ? -7.261 0.644 -10.230 1.00 93.56 104 GLU A CA 1
ATOM 806 C C . GLU A 1 104 ? -6.470 -0.117 -11.295 1.00 93.56 104 GLU A C 1
ATOM 808 O O . GLU A 1 104 ? -5.650 0.452 -12.007 1.00 93.56 104 GLU A O 1
ATOM 813 N N . GLY A 1 105 ? -6.789 -1.398 -11.483 1.00 92.00 105 GLY A N 1
ATOM 814 C CA . GLY A 1 105 ? -6.103 -2.261 -12.444 1.00 92.00 105 GLY A CA 1
ATOM 815 C C . GLY A 1 105 ? -4.838 -2.903 -11.872 1.00 92.00 105 GLY A C 1
ATOM 816 O O . GLY A 1 105 ? -4.679 -3.019 -10.656 1.00 92.00 105 GLY A O 1
ATOM 817 N N . CYS A 1 106 ? -3.966 -3.378 -12.763 1.00 94.88 106 CYS A N 1
ATOM 818 C CA . CYS A 1 106 ? -2.688 -3.978 -12.399 1.00 94.88 106 CYS A CA 1
ATOM 819 C C . CYS A 1 106 ? -1.548 -3.293 -13.157 1.00 94.88 106 CYS A C 1
ATOM 821 O O . CYS A 1 106 ? -1.407 -3.457 -14.374 1.00 94.88 106 CYS A O 1
ATOM 823 N N . PHE A 1 107 ? -0.754 -2.529 -12.411 1.00 96.12 107 PHE A N 1
ATOM 824 C CA . PHE A 1 107 ? 0.509 -1.947 -12.855 1.00 96.12 107 PHE A CA 1
ATOM 825 C C . PHE A 1 107 ? 1.625 -2.669 -12.115 1.00 96.12 107 PHE A C 1
ATOM 827 O O . PHE A 1 107 ? 1.665 -2.650 -10.883 1.00 96.12 107 PHE A O 1
ATOM 834 N N . ALA A 1 108 ? 2.476 -3.368 -12.859 1.00 95.19 108 ALA A N 1
ATOM 835 C CA . ALA A 1 108 ? 3.587 -4.096 -12.266 1.00 95.19 108 ALA A CA 1
ATOM 836 C C . ALA A 1 108 ? 4.689 -3.127 -11.806 1.00 95.19 108 ALA A C 1
ATOM 838 O O . ALA A 1 108 ? 4.760 -2.002 -12.304 1.00 95.19 108 ALA A O 1
ATOM 839 N N . PRO A 1 109 ? 5.580 -3.535 -10.887 1.00 94.94 109 PRO A N 1
ATOM 840 C CA . PRO A 1 109 ? 6.766 -2.744 -10.592 1.00 94.94 109 PRO A CA 1
ATOM 841 C C . PRO A 1 109 ? 7.553 -2.429 -11.875 1.00 94.94 109 PRO A C 1
ATOM 843 O O . PRO A 1 109 ? 7.917 -3.340 -12.620 1.00 94.94 109 PRO A O 1
ATOM 846 N N . GLY A 1 110 ? 7.801 -1.140 -12.129 1.00 91.19 110 GLY A N 1
ATOM 847 C CA . GLY A 1 110 ? 8.520 -0.670 -13.320 1.00 91.19 110 GLY A CA 1
ATOM 848 C C . GLY A 1 110 ? 7.644 -0.415 -14.546 1.00 91.19 110 GLY A C 1
ATOM 849 O O . GLY A 1 110 ? 8.159 -0.124 -15.623 1.00 91.19 110 GLY A O 1
ATOM 850 N N . ASP A 1 111 ? 6.325 -0.536 -14.411 1.00 92.88 111 ASP A N 1
ATOM 851 C CA . ASP A 1 111 ? 5.393 -0.159 -15.466 1.00 92.88 111 ASP A CA 1
ATOM 852 C C . ASP A 1 111 ? 5.448 1.354 -15.723 1.00 92.88 111 ASP A C 1
ATOM 854 O O . ASP A 1 111 ? 5.300 2.156 -14.805 1.00 92.88 111 ASP A O 1
ATOM 858 N N . LEU A 1 112 ? 5.664 1.740 -16.982 1.00 87.88 112 LEU A N 1
ATOM 859 C CA . LEU A 1 112 ? 5.797 3.141 -17.400 1.00 87.88 112 LEU A CA 1
ATOM 860 C C . LEU A 1 112 ? 4.448 3.802 -17.710 1.00 87.88 112 LEU A C 1
ATOM 862 O O . LEU A 1 112 ? 4.386 4.995 -18.015 1.00 87.88 112 LEU A O 1
ATOM 866 N N . ARG A 1 113 ? 3.356 3.031 -17.706 1.00 91.69 113 ARG A N 1
ATOM 867 C CA . ARG A 1 113 ? 2.019 3.571 -17.950 1.00 91.69 113 ARG A CA 1
ATOM 868 C C . ARG A 1 113 ? 1.580 4.398 -16.738 1.00 91.69 113 ARG A C 1
ATOM 870 O O . ARG A 1 113 ? 1.744 3.935 -15.612 1.00 91.69 113 ARG A O 1
ATOM 877 N N . PRO A 1 114 ? 0.949 5.568 -16.942 1.00 87.88 114 PRO A N 1
ATOM 878 C CA . PRO A 1 114 ? 0.420 6.337 -15.827 1.00 87.88 114 PRO A CA 1
ATOM 879 C C . PRO A 1 114 ? -0.680 5.536 -15.108 1.00 87.88 114 PRO A C 1
ATOM 881 O O . PRO A 1 114 ? -1.574 4.994 -15.780 1.00 87.88 114 PRO A O 1
ATOM 884 N N . PRO A 1 115 ? -0.642 5.453 -13.766 1.00 90.56 115 PRO A N 1
ATOM 885 C CA . PRO A 1 115 ? -1.647 4.738 -13.000 1.00 90.56 115 PRO A CA 1
ATOM 886 C C . PRO A 1 115 ? -3.019 5.397 -13.142 1.00 90.56 115 PRO A C 1
ATOM 888 O O . PRO A 1 115 ? -3.162 6.608 -13.318 1.00 90.56 115 PRO A O 1
ATOM 891 N N . ARG A 1 116 ? -4.064 4.571 -13.064 1.00 94.50 116 ARG A N 1
ATOM 892 C CA . ARG A 1 116 ? -5.449 5.042 -13.003 1.00 94.50 116 ARG A CA 1
ATOM 893 C C . ARG A 1 116 ? -5.892 5.055 -11.553 1.00 94.50 116 ARG A C 1
ATOM 895 O O . ARG A 1 116 ? -5.906 4.009 -10.916 1.00 94.50 116 ARG A O 1
ATOM 902 N N . TYR A 1 117 ? -6.265 6.220 -11.043 1.00 94.62 117 TYR A N 1
ATOM 903 C CA . TYR A 1 117 ? -6.684 6.349 -9.653 1.00 94.62 117 TYR A CA 1
ATOM 904 C C . TYR A 1 117 ? -8.154 5.999 -9.459 1.00 94.62 117 TYR A C 1
ATOM 906 O O . TYR A 1 117 ? -9.013 6.384 -10.255 1.00 94.62 117 TYR A O 1
ATOM 914 N N . THR A 1 118 ? -8.445 5.317 -8.354 1.00 94.75 118 THR A N 1
ATOM 915 C CA . THR A 1 118 ? -9.815 5.035 -7.933 1.00 94.75 118 THR A CA 1
ATOM 916 C C . THR A 1 118 ? -10.546 6.346 -7.632 1.00 94.75 118 THR A C 1
ATOM 918 O O . THR A 1 118 ? -10.046 7.158 -6.844 1.00 94.75 118 THR A O 1
ATOM 921 N N . PRO A 1 119 ? -11.753 6.569 -8.187 1.00 93.31 119 PRO A N 1
ATOM 922 C CA . PRO A 1 119 ? -12.544 7.753 -7.883 1.00 93.31 119 PRO A CA 1
ATOM 923 C C . PRO A 1 119 ? -12.801 7.902 -6.382 1.00 93.31 119 PRO A C 1
ATOM 925 O O . PRO A 1 119 ? -13.119 6.930 -5.692 1.00 93.31 119 PRO A O 1
ATOM 928 N N . SER A 1 120 ? -12.769 9.137 -5.880 1.00 88.81 120 SER A N 1
ATOM 929 C CA . SER A 1 120 ? -12.939 9.443 -4.450 1.00 88.81 120 SER A CA 1
ATOM 930 C C . SER A 1 120 ? -14.217 8.852 -3.840 1.00 88.81 120 SER A C 1
ATOM 932 O O . SER A 1 120 ? -14.230 8.448 -2.679 1.00 88.81 120 SER A O 1
ATOM 934 N N . THR A 1 121 ? -15.293 8.739 -4.621 1.00 91.06 121 THR A N 1
ATOM 935 C CA . THR A 1 121 ? -16.555 8.119 -4.197 1.00 91.06 121 THR A CA 1
ATOM 936 C C . THR A 1 121 ? -16.422 6.618 -3.944 1.00 91.06 121 THR A C 1
ATOM 938 O O . THR A 1 121 ? -17.017 6.106 -2.995 1.00 91.06 121 THR A O 1
ATOM 941 N N . GLN A 1 122 ? -15.640 5.909 -4.758 1.00 92.88 122 GLN A N 1
ATOM 942 C CA . GLN A 1 122 ? -15.358 4.486 -4.577 1.00 92.88 122 GLN A CA 1
ATOM 943 C C . GLN A 1 122 ? -14.377 4.266 -3.423 1.00 92.88 122 GLN A C 1
ATOM 945 O O . GLN A 1 122 ? -14.648 3.439 -2.550 1.00 92.88 122 GLN A O 1
ATOM 950 N N . SER A 1 123 ? -13.316 5.073 -3.341 1.00 90.69 123 SER A N 1
ATOM 951 C CA . SER A 1 123 ? -12.369 5.050 -2.219 1.00 90.69 123 SER A CA 1
ATOM 952 C C . SER A 1 123 ? -13.081 5.287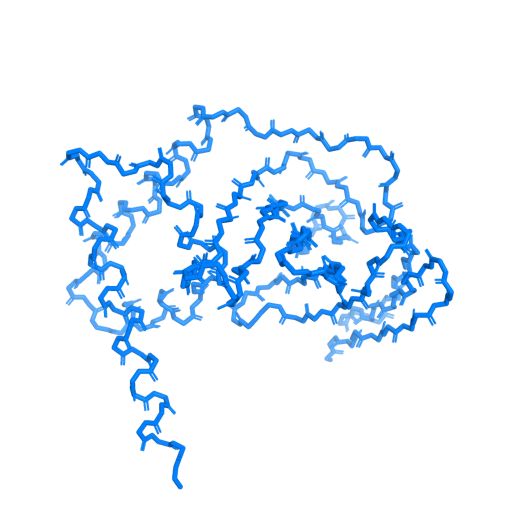 -0.883 1.00 90.69 123 SER A C 1
ATOM 954 O O . SER A 1 123 ? -12.918 4.508 0.055 1.00 90.69 123 SER A O 1
ATOM 956 N N . ARG A 1 124 ? -14.000 6.263 -0.832 1.00 91.75 124 ARG A N 1
ATOM 957 C CA . ARG A 1 124 ? -14.859 6.515 0.335 1.00 91.75 124 ARG A CA 1
ATOM 958 C C . ARG A 1 124 ? -15.692 5.295 0.720 1.00 91.75 124 ARG A C 1
ATOM 960 O O . ARG A 1 124 ? -15.792 4.980 1.901 1.00 91.75 124 ARG A O 1
ATOM 967 N N . LYS A 1 125 ? -16.318 4.616 -0.247 1.00 92.75 125 LYS A N 1
ATOM 968 C CA . LYS A 1 125 ? -17.121 3.412 0.033 1.00 92.75 125 LYS A CA 1
ATOM 969 C C . LYS A 1 125 ? -16.270 2.311 0.661 1.00 92.75 125 LYS A C 1
ATOM 971 O O . LYS A 1 125 ? -16.719 1.691 1.622 1.00 92.75 125 LYS A O 1
ATOM 976 N N . ALA A 1 126 ? -15.060 2.095 0.148 1.00 91.88 126 ALA A N 1
ATOM 977 C CA . ALA A 1 126 ? -14.153 1.086 0.676 1.00 91.88 126 ALA A CA 1
ATOM 978 C C . ALA A 1 126 ? -13.693 1.415 2.106 1.00 91.88 126 ALA A C 1
ATOM 980 O O . ALA A 1 126 ? -13.778 0.555 2.981 1.00 91.88 126 ALA A O 1
ATOM 981 N N . VAL A 1 127 ? -13.318 2.671 2.369 1.00 91.81 127 VAL A N 1
ATOM 982 C CA . VA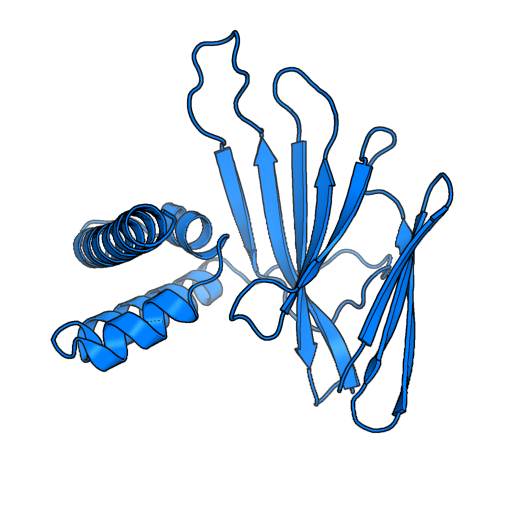L A 1 127 ? -12.963 3.143 3.719 1.00 91.81 127 VAL A CA 1
ATOM 983 C C . VAL A 1 127 ? -14.132 2.987 4.690 1.00 91.81 127 VAL A C 1
ATOM 985 O O . VAL A 1 127 ? -13.981 2.405 5.760 1.00 91.81 127 VAL A O 1
ATOM 988 N N . ILE A 1 128 ? -15.337 3.418 4.309 1.00 92.38 128 ILE A N 1
ATOM 989 C CA . ILE A 1 128 ? -16.528 3.246 5.154 1.00 92.38 128 ILE A CA 1
ATOM 990 C C . ILE A 1 128 ? -16.801 1.760 5.425 1.00 92.38 128 ILE A C 1
ATOM 992 O O . ILE A 1 128 ? -17.215 1.408 6.528 1.00 92.38 128 ILE A O 1
ATOM 996 N N . SER A 1 129 ? -16.576 0.878 4.450 1.00 93.00 129 SER A N 1
ATOM 997 C CA . SER A 1 129 ? -16.713 -0.567 4.653 1.00 93.00 129 SER A CA 1
ATOM 998 C C . SER A 1 129 ? -15.723 -1.095 5.694 1.00 93.00 129 SER A C 1
ATOM 1000 O O . SER A 1 129 ? -16.113 -1.888 6.548 1.00 93.00 129 SER A O 1
ATOM 1002 N N . GLN A 1 130 ? -14.474 -0.627 5.664 1.00 92.00 130 GLN A N 1
ATOM 1003 C CA . GLN A 1 130 ? -13.456 -0.978 6.656 1.00 92.00 130 GLN A CA 1
ATOM 1004 C C . GLN A 1 130 ? -13.829 -0.479 8.058 1.00 92.00 130 GLN A C 1
ATOM 1006 O O . GLN A 1 130 ? -13.753 -1.249 9.012 1.00 92.00 130 GLN A O 1
ATOM 1011 N N . LEU A 1 131 ? -14.311 0.763 8.186 1.00 93.56 131 LEU A N 1
ATOM 1012 C CA . LEU A 1 131 ? -14.775 1.306 9.470 1.00 93.56 131 LEU A CA 1
ATOM 1013 C C . LEU A 1 131 ? -15.985 0.535 10.014 1.00 93.56 131 LEU A C 1
ATOM 1015 O O . LEU A 1 131 ? -16.054 0.232 11.202 1.00 93.56 131 LEU A O 1
ATOM 1019 N N . ARG A 1 132 ? -16.930 0.145 9.148 1.00 93.88 132 ARG A N 1
ATOM 1020 C CA . ARG A 1 132 ? -18.051 -0.716 9.558 1.00 93.88 132 ARG A CA 1
ATOM 1021 C C . ARG A 1 132 ? -17.569 -2.069 10.057 1.00 93.88 132 ARG A C 1
ATOM 1023 O O . ARG A 1 132 ? -18.064 -2.516 11.083 1.00 93.88 132 ARG A O 1
ATOM 1030 N N . TYR A 1 133 ? -16.624 -2.701 9.362 1.00 93.38 133 TYR A N 1
ATOM 1031 C CA . TYR A 1 133 ? -16.036 -3.953 9.828 1.00 93.38 133 TYR A CA 1
ATOM 1032 C C . TYR A 1 133 ? -15.390 -3.772 11.205 1.00 93.38 133 TYR A C 1
ATOM 1034 O O . TYR A 1 133 ? -15.707 -4.526 12.122 1.00 93.38 133 TYR A O 1
ATOM 1042 N N . PHE A 1 134 ? -14.598 -2.714 11.394 1.00 93.50 134 PHE A N 1
ATOM 1043 C CA . PHE A 1 134 ? -14.003 -2.394 12.691 1.00 93.50 134 PHE A CA 1
ATOM 1044 C C . PHE A 1 134 ? -15.056 -2.289 13.810 1.00 93.50 134 PHE A C 1
ATOM 1046 O O . PHE A 1 134 ? -14.921 -2.934 14.848 1.00 93.50 134 PHE A O 1
ATOM 1053 N N . ARG A 1 135 ? -16.177 -1.591 13.577 1.00 93.81 135 ARG A N 1
ATOM 1054 C CA . ARG A 1 135 ? -17.289 -1.511 14.548 1.00 93.81 135 ARG A CA 1
ATOM 1055 C C . ARG A 1 135 ? -17.865 -2.874 14.932 1.00 93.81 135 ARG A C 1
ATOM 1057 O O . ARG A 1 135 ? -18.327 -3.035 16.058 1.00 93.81 135 ARG A O 1
ATOM 1064 N N . THR A 1 136 ? -17.876 -3.841 14.012 1.00 95.38 136 THR A N 1
ATOM 1065 C CA . THR A 1 136 ? -18.382 -5.192 14.315 1.00 95.38 136 THR A CA 1
ATOM 1066 C C . THR A 1 136 ? -17.443 -5.984 15.218 1.00 95.38 136 THR A C 1
ATOM 1068 O O . THR A 1 136 ? -17.914 -6.842 15.958 1.00 95.38 136 THR A O 1
ATOM 1071 N N . ILE A 1 137 ? -16.146 -5.667 15.198 1.00 95.12 137 ILE A N 1
ATOM 1072 C CA . ILE A 1 137 ? -15.118 -6.395 15.948 1.00 95.12 137 ILE A CA 1
ATOM 1073 C C . ILE A 1 137 ? -14.624 -5.652 17.195 1.00 95.12 137 ILE A C 1
ATOM 1075 O O . ILE A 1 137 ? -13.946 -6.259 18.008 1.00 95.12 137 ILE A O 1
ATOM 1079 N N . ILE A 1 138 ? -14.979 -4.376 17.401 1.00 93.06 138 ILE A N 1
ATOM 1080 C CA . ILE A 1 138 ? -14.429 -3.521 18.477 1.00 93.06 138 ILE A CA 1
ATOM 1081 C C . ILE A 1 138 ? -14.662 -4.045 19.909 1.00 93.06 138 ILE A C 1
ATOM 1083 O O . ILE A 1 138 ? -14.036 -3.590 20.859 1.00 93.06 138 ILE A O 1
ATOM 1087 N N . LYS A 1 139 ? -15.584 -4.990 20.094 1.00 91.69 139 LYS A N 1
ATOM 1088 C CA . LYS A 1 139 ? -15.846 -5.620 21.399 1.00 91.69 139 LYS A CA 1
ATOM 1089 C C . LYS A 1 139 ? -15.109 -6.948 21.591 1.00 91.69 139 LYS A C 1
ATOM 1091 O O . LYS A 1 139 ? -15.187 -7.520 22.672 1.00 91.69 139 LYS A O 1
ATOM 1096 N N . ASP A 1 140 ? -14.431 -7.436 20.558 1.00 95.44 140 ASP A N 1
ATOM 1097 C CA . ASP A 1 140 ? -13.658 -8.673 20.559 1.00 95.44 140 ASP A CA 1
ATOM 1098 C C . ASP A 1 140 ? -12.165 -8.330 20.527 1.00 95.44 140 ASP A C 1
ATOM 1100 O O . ASP A 1 140 ? -11.610 -7.913 19.510 1.00 95.44 140 ASP A O 1
ATOM 1104 N N . GLU A 1 141 ? -11.506 -8.507 21.671 1.00 90.88 141 GLU A N 1
ATOM 1105 C CA . GLU A 1 141 ? -10.091 -8.182 21.843 1.00 90.88 141 GLU A CA 1
ATOM 1106 C C . GLU A 1 141 ? -9.182 -8.963 20.880 1.00 90.88 141 GLU A C 1
ATOM 1108 O O . GLU A 1 141 ? -8.208 -8.411 20.363 1.00 90.88 141 GLU A O 1
ATOM 1113 N N . ALA A 1 142 ? -9.490 -10.236 20.609 1.00 92.62 142 ALA A N 1
ATOM 1114 C CA . ALA A 1 142 ? -8.688 -11.059 19.710 1.00 92.62 142 ALA A CA 1
ATOM 1115 C C . ALA A 1 142 ? -8.846 -10.587 18.260 1.00 92.62 142 ALA A C 1
ATOM 1117 O O . ALA A 1 142 ? -7.853 -10.447 17.541 1.00 92.62 142 ALA A O 1
ATOM 1118 N N . ALA A 1 143 ? -10.078 -10.274 17.854 1.00 93.88 143 ALA A N 1
ATOM 1119 C CA . ALA A 1 143 ? -10.355 -9.740 16.527 1.00 93.88 143 ALA A CA 1
ATOM 1120 C C . ALA A 1 143 ? -9.732 -8.350 16.320 1.00 93.88 143 ALA A C 1
ATOM 1122 O O . ALA A 1 143 ? -9.180 -8.090 15.251 1.00 93.88 143 ALA A O 1
ATOM 1123 N N . ILE A 1 144 ? -9.749 -7.476 17.335 1.00 91.38 144 ILE A N 1
ATOM 1124 C CA . ILE A 1 144 ? -9.050 -6.182 17.285 1.00 91.38 144 ILE A CA 1
ATOM 1125 C C . ILE A 1 144 ? -7.547 -6.392 17.152 1.00 91.38 144 ILE A C 1
ATOM 1127 O O . ILE A 1 144 ? -6.935 -5.794 16.271 1.00 91.38 144 ILE A O 1
ATOM 1131 N N . LYS A 1 145 ? -6.939 -7.246 17.985 1.00 89.00 145 LYS A N 1
ATOM 1132 C CA . LYS A 1 145 ? -5.498 -7.530 17.904 1.00 89.00 145 LYS A CA 1
ATOM 1133 C C . LYS A 1 145 ? -5.105 -7.996 16.509 1.00 89.00 145 LYS A C 1
ATOM 1135 O O . LYS A 1 145 ? -4.115 -7.509 15.973 1.00 89.00 145 LYS A O 1
ATOM 1140 N N . GLU A 1 146 ? -5.898 -8.874 15.901 1.00 88.56 146 GLU A N 1
ATOM 1141 C CA . GLU A 1 146 ? -5.655 -9.338 14.537 1.00 88.56 146 GLU A CA 1
ATOM 1142 C C . GLU A 1 146 ? -5.859 -8.229 13.495 1.00 88.56 146 GLU A C 1
ATOM 1144 O O . GLU A 1 146 ? -5.014 -8.050 12.619 1.00 88.56 146 GLU A O 1
ATOM 1149 N N . PHE A 1 147 ? -6.924 -7.430 13.611 1.00 89.31 147 PHE A N 1
ATOM 1150 C CA . PHE A 1 147 ? -7.166 -6.283 12.732 1.00 89.31 147 PHE A CA 1
ATOM 1151 C C . PHE A 1 147 ? -6.011 -5.282 12.765 1.00 89.31 147 PHE A C 1
ATOM 1153 O O . PHE A 1 147 ? -5.529 -4.871 11.713 1.00 89.31 147 PHE A O 1
ATOM 1160 N N . ILE A 1 148 ? -5.542 -4.925 13.963 1.00 86.69 148 ILE A N 1
ATOM 1161 C CA . ILE A 1 148 ? -4.435 -3.988 14.166 1.00 86.69 148 ILE A CA 1
ATOM 1162 C C . ILE A 1 148 ? -3.120 -4.606 13.694 1.00 86.69 148 ILE A C 1
ATOM 1164 O O . ILE A 1 148 ? -2.328 -3.930 13.043 1.00 86.69 148 ILE A O 1
ATOM 1168 N N . ARG A 1 149 ? -2.893 -5.900 13.958 1.00 84.94 149 ARG A N 1
ATOM 1169 C CA . ARG A 1 149 ? -1.714 -6.619 13.462 1.00 84.94 149 ARG A CA 1
ATOM 1170 C C . ARG A 1 149 ? -1.629 -6.535 11.945 1.00 84.94 149 ARG A C 1
ATOM 1172 O O . ARG A 1 149 ? -0.532 -6.342 11.438 1.00 84.94 149 ARG A O 1
ATOM 1179 N N . LEU A 1 150 ? -2.753 -6.686 11.248 1.00 86.75 150 LEU A N 1
ATOM 1180 C CA . LEU A 1 150 ? -2.857 -6.628 9.790 1.00 86.75 150 LEU A CA 1
ATOM 1181 C C . LEU A 1 150 ? -2.955 -5.199 9.235 1.00 86.75 150 LEU A C 1
ATOM 1183 O O . LEU A 1 150 ? -3.032 -5.058 8.018 1.00 86.75 150 LEU A O 1
ATOM 1187 N N . PHE A 1 151 ? -2.970 -4.164 10.081 1.00 86.88 151 PHE A N 1
ATOM 1188 C CA . PHE A 1 151 ? -3.190 -2.776 9.677 1.00 86.88 151 PHE A CA 1
ATOM 1189 C C . PHE A 1 151 ? -1.903 -2.168 9.087 1.00 86.88 151 PHE A C 1
ATOM 1191 O O . PHE A 1 151 ? -0.939 -1.936 9.821 1.00 86.88 151 PHE A O 1
ATOM 1198 N N . PRO A 1 152 ? -1.841 -1.909 7.767 1.00 88.62 152 PRO A N 1
ATOM 1199 C CA . PRO A 1 152 ? -0.642 -1.362 7.135 1.00 88.62 152 PRO A CA 1
ATOM 1200 C C . PRO A 1 152 ? -0.329 0.063 7.607 1.00 88.62 152 PRO A C 1
ATOM 1202 O O . PRO A 1 152 ? -1.241 0.841 7.880 1.00 88.62 152 PRO A O 1
ATOM 1205 N N . PHE A 1 153 ? 0.953 0.447 7.599 1.00 85.94 153 PHE A N 1
ATOM 1206 C CA . PHE A 1 153 ? 1.404 1.768 8.069 1.00 85.94 153 PHE A CA 1
ATOM 1207 C C . PHE A 1 153 ? 0.693 2.944 7.374 1.00 85.94 153 PHE A C 1
ATOM 1209 O O . PHE A 1 153 ? 0.318 3.910 8.025 1.00 85.94 153 PHE A O 1
ATOM 1216 N N . TYR A 1 154 ? 0.429 2.828 6.071 1.00 87.38 154 TYR A N 1
ATOM 1217 C CA . TYR A 1 154 ? -0.229 3.867 5.274 1.00 87.38 154 TYR A CA 1
ATOM 1218 C C . TYR A 1 154 ? -1.741 3.966 5.525 1.00 87.38 154 TYR A C 1
ATOM 1220 O O . TYR A 1 154 ? -2.397 4.881 5.037 1.00 87.38 154 TYR A O 1
ATOM 1228 N N . SER A 1 155 ? -2.346 3.009 6.236 1.00 89.00 155 SER A N 1
ATOM 1229 C CA . SER A 1 155 ? -3.805 2.973 6.371 1.00 89.00 155 SER A CA 1
ATOM 1230 C C . SER A 1 155 ? -4.346 4.083 7.260 1.00 89.00 155 SER A C 1
ATOM 1232 O O . SER A 1 155 ? -5.476 4.491 7.044 1.00 89.00 155 SER A O 1
ATOM 1234 N N . VAL A 1 156 ? -3.570 4.617 8.209 1.00 85.69 156 VAL A N 1
ATOM 1235 C CA . VAL A 1 156 ? -4.007 5.780 9.005 1.00 85.69 156 VAL A CA 1
ATOM 1236 C C . VAL A 1 156 ? -4.168 7.005 8.107 1.00 85.69 156 VAL A C 1
ATOM 1238 O O . VAL A 1 156 ? -5.232 7.620 8.099 1.00 85.69 156 VAL A O 1
ATOM 1241 N N . GLU A 1 157 ? -3.155 7.298 7.293 1.00 87.69 157 GLU A N 1
ATOM 1242 C CA . GLU A 1 157 ? -3.162 8.429 6.358 1.00 87.69 157 GLU A CA 1
ATOM 1243 C C . GLU A 1 157 ? -4.258 8.292 5.296 1.00 87.69 157 GLU A C 1
ATOM 1245 O O . GLU A 1 157 ? -4.904 9.267 4.915 1.00 87.69 157 GLU A O 1
ATOM 1250 N N . GLU A 1 158 ? -4.575 7.061 4.883 1.00 91.19 158 GLU A N 1
ATOM 1251 C CA . GLU A 1 158 ? -5.711 6.803 3.996 1.00 91.19 158 GLU A CA 1
ATOM 1252 C C . GLU A 1 158 ? -7.069 7.173 4.628 1.00 91.19 158 GLU A C 1
ATOM 1254 O O . GLU A 1 158 ? -8.004 7.524 3.905 1.00 91.19 158 GLU A O 1
ATOM 1259 N N . LEU A 1 159 ? -7.206 7.127 5.959 1.00 90.94 159 LEU A N 1
ATOM 1260 C CA . LEU A 1 159 ? -8.451 7.470 6.656 1.00 90.94 159 LEU A CA 1
ATOM 1261 C C . LEU A 1 159 ? -8.649 8.982 6.825 1.00 90.94 159 LEU A C 1
ATOM 1263 O O . LEU A 1 159 ? -9.800 9.428 6.893 1.00 90.94 159 LEU A O 1
ATOM 1267 N N . VAL A 1 160 ? -7.567 9.768 6.871 1.00 88.25 160 VAL A N 1
ATOM 1268 C CA . VAL A 1 160 ? -7.589 11.210 7.187 1.00 88.25 160 VAL A CA 1
ATOM 1269 C C . VAL A 1 160 ? -8.587 12.002 6.327 1.00 88.25 160 VAL A C 1
ATOM 1271 O O . VAL A 1 160 ? -9.419 12.714 6.901 1.00 88.25 160 VAL A O 1
ATOM 1274 N N . PRO A 1 161 ? -8.635 11.846 4.986 1.00 89.19 161 PRO A N 1
ATOM 1275 C CA . PRO A 1 161 ? -9.571 12.597 4.141 1.00 89.19 161 PRO A CA 1
ATOM 1276 C C . PRO A 1 161 ? -11.052 12.271 4.389 1.00 89.19 161 PRO A C 1
ATOM 1278 O O . PRO A 1 161 ? -11.941 12.934 3.848 1.00 89.19 161 PRO A O 1
ATOM 1281 N N . TYR A 1 162 ? -11.339 11.219 5.159 1.00 90.06 162 TYR A N 1
ATOM 1282 C CA . TYR A 1 162 ? -12.686 10.728 5.427 1.00 90.06 162 TYR A CA 1
ATOM 1283 C C . TYR A 1 162 ? -13.155 11.006 6.855 1.00 90.06 162 TYR A C 1
ATOM 1285 O O . TYR A 1 162 ? -14.267 10.594 7.203 1.00 90.06 162 TYR A O 1
ATOM 1293 N N . ILE A 1 163 ? -12.372 11.726 7.664 1.00 90.56 163 ILE A N 1
ATOM 1294 C CA . ILE A 1 163 ? -12.781 12.178 8.997 1.00 90.56 163 ILE A CA 1
ATOM 1295 C C . ILE A 1 163 ? -13.950 13.161 8.863 1.00 90.56 163 ILE A C 1
ATOM 1297 O O . ILE A 1 163 ? -13.860 14.209 8.228 1.00 90.56 163 ILE A O 1
ATOM 1301 N N . ASN A 1 164 ? -15.081 12.804 9.461 1.00 91.94 164 ASN A N 1
ATOM 1302 C CA . ASN A 1 164 ? -16.262 13.647 9.587 1.00 91.94 164 ASN A CA 1
ATOM 1303 C C . ASN A 1 164 ? -17.061 13.230 10.830 1.00 91.94 164 ASN A C 1
ATOM 1305 O O . ASN A 1 164 ? -16.707 12.271 11.515 1.00 91.94 164 ASN A O 1
ATOM 1309 N N . VAL A 1 165 ? -18.174 13.918 11.093 1.00 93.12 165 VAL A N 1
ATOM 1310 C CA . VAL A 1 165 ? -19.036 13.673 12.263 1.00 93.12 165 VAL A CA 1
ATOM 1311 C C . VAL A 1 165 ? -19.466 12.207 12.436 1.00 93.12 165 VAL A C 1
ATOM 1313 O O . VAL A 1 165 ? -19.668 11.762 13.558 1.00 93.12 165 VAL A O 1
ATOM 1316 N N . ASN A 1 166 ? -19.557 11.430 11.351 1.00 91.31 166 ASN A N 1
ATOM 1317 C CA . ASN A 1 166 ? -20.005 10.036 11.394 1.00 91.31 166 ASN A CA 1
ATOM 1318 C C . ASN A 1 166 ? -18.871 9.006 11.500 1.00 91.31 166 ASN A C 1
ATOM 1320 O O . ASN A 1 166 ? -19.166 7.823 11.674 1.00 91.31 166 ASN A O 1
ATOM 1324 N N . THR A 1 167 ? -17.612 9.411 11.314 1.00 91.94 167 THR A N 1
ATOM 1325 C CA . THR A 1 167 ? -16.444 8.508 11.222 1.00 91.94 167 THR A CA 1
ATOM 1326 C C . THR A 1 167 ? -15.353 8.830 12.236 1.00 91.94 167 THR A C 1
ATOM 1328 O O . THR A 1 167 ? -14.500 7.986 12.489 1.00 91.94 167 THR A O 1
ATOM 1331 N N . VAL A 1 168 ? -15.381 10.027 12.833 1.00 93.31 168 VAL A N 1
ATOM 1332 C CA . VAL A 1 168 ? -14.334 10.510 13.743 1.00 93.31 168 VAL A CA 1
ATOM 1333 C C . VAL A 1 168 ? -14.105 9.569 14.925 1.00 93.31 168 VAL A C 1
ATOM 1335 O O . VAL A 1 168 ? -12.956 9.270 15.228 1.00 93.31 168 VAL A O 1
ATOM 1338 N N . GLN A 1 169 ? -15.170 9.039 15.535 1.00 92.44 169 GLN A N 1
ATOM 1339 C CA . GLN A 1 169 ? -15.035 8.134 16.677 1.00 92.44 169 GLN A CA 1
ATOM 1340 C C . GLN A 1 169 ? -14.331 6.831 16.287 1.00 92.44 169 GLN A C 1
ATOM 1342 O O . GLN A 1 169 ? -13.386 6.441 16.958 1.00 92.44 169 GLN A O 1
ATOM 1347 N N . ASP A 1 170 ? -14.719 6.203 15.173 1.00 92.50 170 ASP A N 1
ATOM 1348 C CA . ASP A 1 170 ? -14.086 4.947 14.747 1.00 92.50 170 ASP A CA 1
ATOM 1349 C C . ASP A 1 170 ? -12.599 5.138 14.450 1.00 92.50 170 ASP A C 1
ATOM 1351 O O . ASP A 1 170 ? -11.783 4.275 14.753 1.00 92.50 170 ASP A O 1
ATOM 1355 N N . ILE A 1 171 ? -12.243 6.267 13.832 1.00 91.38 171 ILE A N 1
ATOM 1356 C CA . ILE A 1 171 ? -10.857 6.572 13.474 1.00 91.38 171 ILE A CA 1
ATOM 1357 C C . ILE A 1 171 ? -10.029 6.823 14.742 1.00 91.38 171 ILE A C 1
ATOM 1359 O O . ILE A 1 171 ? -8.907 6.329 14.838 1.00 91.38 171 ILE A O 1
ATOM 1363 N N . ILE A 1 172 ? -10.592 7.520 15.737 1.00 90.12 172 ILE A N 1
ATOM 1364 C CA . ILE A 1 172 ? -9.970 7.689 17.058 1.00 90.12 172 ILE A CA 1
ATOM 1365 C C . ILE A 1 172 ? -9.784 6.333 17.745 1.00 90.12 172 ILE A C 1
ATOM 1367 O O . ILE A 1 172 ? -8.703 6.056 18.260 1.00 90.12 172 ILE A O 1
ATOM 1371 N N . ASP A 1 173 ? -10.797 5.470 17.716 1.00 91.06 173 ASP A N 1
ATOM 1372 C CA . ASP A 1 173 ? -10.736 4.146 18.334 1.00 91.06 173 ASP A CA 1
ATOM 1373 C C . ASP A 1 173 ? -9.669 3.265 17.665 1.00 91.06 173 ASP A C 1
ATOM 1375 O O . ASP A 1 173 ? -8.899 2.590 18.351 1.00 91.06 173 ASP A O 1
ATOM 1379 N N . ILE A 1 174 ? -9.559 3.301 16.332 1.00 90.56 174 ILE A N 1
A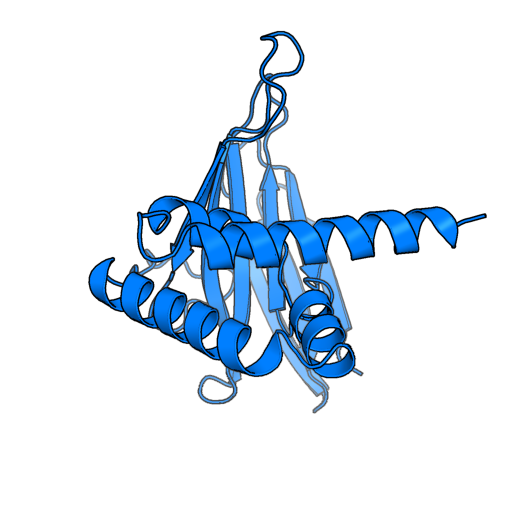TOM 1380 C CA . ILE A 1 174 ? -8.483 2.620 15.596 1.00 90.56 174 ILE A CA 1
ATOM 1381 C C . ILE A 1 174 ? -7.116 3.161 16.032 1.00 90.56 174 ILE A C 1
ATOM 1383 O O . ILE A 1 174 ? -6.230 2.374 16.369 1.00 90.56 174 ILE A O 1
ATOM 1387 N N . ALA A 1 175 ? -6.945 4.486 16.075 1.00 86.50 175 ALA A N 1
ATOM 1388 C CA . ALA A 1 175 ? -5.690 5.119 16.478 1.00 86.50 175 ALA A CA 1
ATOM 1389 C C . ALA A 1 175 ? -5.288 4.756 17.920 1.00 86.50 175 ALA A C 1
ATOM 1391 O O . ALA A 1 175 ? -4.128 4.434 18.180 1.00 86.50 175 ALA A O 1
ATOM 1392 N N . PHE A 1 176 ? -6.247 4.726 18.847 1.00 86.81 176 PHE A N 1
ATOM 1393 C CA . PHE A 1 176 ? -6.022 4.323 20.235 1.00 86.81 176 PHE A CA 1
ATOM 1394 C C . PHE A 1 176 ? -5.524 2.873 20.348 1.00 86.81 176 PHE A C 1
ATOM 1396 O O . PHE A 1 176 ? -4.578 2.579 21.087 1.00 86.81 176 PHE A O 1
ATOM 1403 N N . ASN A 1 177 ? -6.124 1.961 19.578 1.00 85.62 177 ASN A N 1
ATOM 1404 C CA . ASN A 1 177 ? -5.725 0.554 19.561 1.00 85.62 177 ASN A CA 1
ATOM 1405 C C . ASN A 1 177 ? -4.359 0.341 18.878 1.00 85.62 177 ASN A C 1
ATOM 1407 O O . ASN A 1 177 ? -3.584 -0.511 19.317 1.00 85.62 177 ASN A O 1
ATOM 1411 N N . LEU A 1 178 ? -4.022 1.143 17.860 1.00 83.06 178 LEU A N 1
ATOM 1412 C CA . LEU A 1 178 ? -2.689 1.158 17.243 1.00 83.06 178 LEU A CA 1
ATOM 1413 C C . LEU A 1 178 ? -1.610 1.595 18.243 1.00 83.06 178 LEU A C 1
ATOM 1415 O O . LEU A 1 178 ? -0.594 0.914 18.389 1.00 83.06 178 LEU A O 1
ATOM 1419 N N . GLN A 1 179 ? -1.844 2.695 18.965 1.00 74.12 179 GLN A N 1
ATOM 1420 C CA . GLN A 1 179 ? -0.900 3.228 19.949 1.00 74.12 179 GLN A CA 1
ATOM 1421 C C . GLN A 1 179 ? -0.640 2.230 21.085 1.00 74.12 179 GLN A C 1
ATOM 1423 O O . GLN A 1 179 ? 0.509 1.960 21.430 1.00 74.12 179 GLN A O 1
ATOM 1428 N N . SER A 1 180 ? -1.701 1.603 21.596 1.00 65.44 180 SER A N 1
ATOM 1429 C CA . SER A 1 180 ? -1.608 0.603 22.667 1.00 65.44 180 SER A CA 1
ATOM 1430 C C . SER A 1 180 ? -0.724 -0.595 22.280 1.00 65.44 180 SER A C 1
ATOM 1432 O O . SER A 1 180 ? 0.034 -1.105 23.103 1.00 65.44 180 SER A O 1
ATOM 1434 N N . MET A 1 181 ? -0.754 -1.026 21.012 1.00 58.34 181 MET A N 1
ATOM 1435 C CA . MET A 1 181 ? 0.143 -2.069 20.496 1.00 58.34 181 MET A CA 1
ATOM 1436 C C . MET A 1 181 ? 1.598 -1.594 20.383 1.00 58.34 181 MET A C 1
ATOM 1438 O O . MET A 1 181 ? 2.512 -2.356 20.709 1.00 58.34 181 MET A O 1
ATOM 1442 N N . ILE A 1 182 ? 1.841 -0.347 19.968 1.00 60.66 182 ILE A N 1
ATOM 1443 C CA . ILE A 1 182 ? 3.195 0.232 19.908 1.00 60.66 182 ILE A CA 1
ATOM 1444 C C . ILE A 1 182 ? 3.826 0.265 21.306 1.00 60.66 182 ILE A C 1
ATOM 1446 O O . ILE A 1 182 ? 4.985 -0.134 21.464 1.00 60.66 182 ILE A O 1
ATOM 1450 N N . ASP A 1 183 ? 3.058 0.665 22.318 1.00 58.03 183 ASP A N 1
ATOM 1451 C CA . ASP A 1 183 ? 3.531 0.750 23.701 1.00 58.03 183 ASP A CA 1
ATOM 1452 C C . ASP A 1 183 ? 3.814 -0.638 24.297 1.00 58.03 183 ASP A C 1
ATOM 1454 O O . ASP A 1 183 ? 4.875 -0.844 24.893 1.00 58.03 183 ASP A O 1
ATOM 1458 N N . LEU A 1 184 ? 2.965 -1.636 24.019 1.00 48.31 184 LEU A N 1
ATOM 1459 C CA . LEU A 1 184 ? 3.232 -3.035 24.382 1.00 48.31 184 LEU A CA 1
ATOM 1460 C C . LEU A 1 184 ? 4.503 -3.568 23.700 1.00 48.31 184 LEU A C 1
ATOM 1462 O O . LEU A 1 184 ? 5.345 -4.189 24.344 1.00 48.31 184 LEU A O 1
ATOM 1466 N N . THR A 1 185 ? 4.706 -3.283 22.411 1.00 53.22 185 THR A N 1
ATOM 1467 C CA . THR A 1 185 ? 5.895 -3.761 21.679 1.00 53.22 185 THR A CA 1
ATOM 1468 C C . THR A 1 185 ? 7.194 -3.135 22.207 1.00 53.22 185 THR A C 1
ATOM 1470 O O . THR A 1 185 ? 8.254 -3.756 22.125 1.00 53.22 185 THR A O 1
ATOM 1473 N N . ARG A 1 186 ? 7.132 -1.917 22.765 1.00 48.66 186 ARG A N 1
ATOM 1474 C CA . ARG A 1 186 ? 8.266 -1.262 23.438 1.00 48.66 186 ARG A CA 1
ATOM 1475 C C . ARG A 1 186 ? 8.527 -1.838 24.828 1.00 48.66 186 ARG A C 1
ATOM 1477 O O . ARG A 1 186 ? 9.686 -2.020 25.180 1.00 48.66 186 ARG A O 1
ATOM 1484 N N . GLN A 1 187 ? 7.482 -2.179 25.582 1.00 41.69 187 GLN A N 1
ATOM 1485 C CA . GLN A 1 187 ? 7.611 -2.748 26.926 1.00 41.69 187 GLN A CA 1
ATOM 1486 C C . GLN A 1 187 ? 8.222 -4.164 26.932 1.00 41.69 187 GLN A C 1
ATOM 1488 O O . GLN A 1 187 ? 8.876 -4.537 27.901 1.00 41.69 187 GLN A O 1
ATOM 1493 N N . TYR A 1 188 ? 8.071 -4.926 25.843 1.00 43.78 188 TYR A N 1
ATOM 1494 C CA . TYR A 1 188 ? 8.662 -6.266 25.678 1.00 43.78 188 TYR A CA 1
ATOM 1495 C C . TYR A 1 188 ? 9.976 -6.292 24.871 1.00 43.78 188 TYR A C 1
ATOM 1497 O O . TYR A 1 188 ? 10.478 -7.368 24.550 1.00 43.78 188 TYR A O 1
ATOM 1505 N N . ARG A 1 189 ? 10.557 -5.127 24.550 1.00 39.69 189 ARG A N 1
ATOM 1506 C CA . ARG A 1 189 ? 11.950 -5.002 24.085 1.00 39.69 189 ARG A CA 1
ATOM 1507 C C . ARG A 1 189 ? 12.821 -4.512 25.246 1.00 39.69 189 ARG A C 1
ATOM 1509 O O . ARG A 1 189 ? 13.227 -3.354 25.275 1.00 39.69 189 ARG A O 1
ATOM 1516 N N . CYS A 1 190 ? 13.064 -5.396 26.207 1.00 37.69 190 CYS A N 1
ATOM 1517 C CA . CYS A 1 190 ? 14.120 -5.299 27.214 1.00 37.69 190 CYS A CA 1
ATOM 1518 C C . CYS A 1 190 ? 14.833 -6.649 27.263 1.00 37.69 190 CYS A C 1
ATOM 1520 O O . CYS A 1 190 ? 14.112 -7.672 27.293 1.00 37.69 190 CYS A O 1
#

Sequence (190 aa):
MSTLTSENDHDKLKISYRATDGAVHLYNVDKFDSCSSMAVYKVPSAYSIAIDGSCSSQGGQIFTNIYEWDSSFGNWCLRREVTGEKPYLNSGEVASKEYVARVEGCFAPGDLRPPRYTPSTQSRKAVISQLRYFRTIIKDEAAIKEFIRLFPFYSVEELVPYINVNTVQDIIDIAFNLQSMIDLTRQYRC

Secondary structure (DSSP, 8-state):
--EEEEEEETTEEEEEEE-TTS-EEEEEEE-SSTTEEEEEEEPTTSSEEEEEEEE-SSS-EEEEEEEEEETTTTEEEEEEEEEEE---TTTT--S-EEEEEEEES---TT--SPPEEPPHHHHHHHHHHHHHHHHHHTT-HHHHHHHHHT--TTHHHHHGGG-STTTHHHHHHHHHHHHHHHHHHHHT--

Radius of gyration: 17.97 Å; chains: 1; bounding box: 43×47×45 Å